Protein AF-A0A4R8G3S3-F1 (afdb_monomer_lite)

Structure (mmCIF, N/CA/C/O backbone):
data_AF-A0A4R8G3S3-F1
#
_entry.id   AF-A0A4R8G3S3-F1
#
loop_
_atom_site.group_PDB
_atom_site.id
_atom_site.type_symbol
_atom_site.label_atom_id
_atom_site.label_alt_id
_atom_site.label_comp_id
_atom_site.label_asym_id
_atom_site.label_entity_id
_atom_site.label_seq_id
_atom_site.pdbx_PDB_ins_code
_atom_site.Cartn_x
_atom_site.Cartn_y
_atom_site.Cartn_z
_atom_site.occupancy
_atom_site.B_iso_or_equiv
_atom_site.auth_seq_id
_atom_site.auth_comp_id
_atom_site.auth_asym_id
_atom_site.auth_atom_id
_atom_site.pdbx_PDB_model_num
ATOM 1 N N . GLU A 1 1 ? -21.487 32.223 18.352 1.00 80.00 1 GLU A N 1
ATOM 2 C CA . GLU A 1 1 ? -22.584 31.512 17.660 1.00 80.00 1 GLU A CA 1
ATOM 3 C C . GLU A 1 1 ? -22.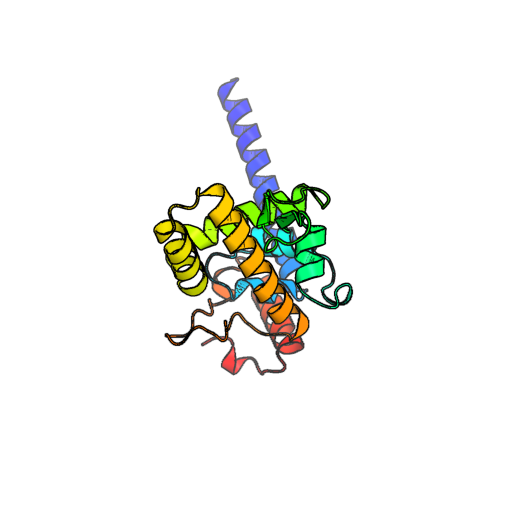103 30.831 16.380 1.00 80.00 1 GLU A C 1
ATOM 5 O O . GLU A 1 1 ? -21.957 29.618 16.414 1.00 80.00 1 GLU A O 1
ATOM 10 N N . LEU A 1 2 ? -21.725 31.557 15.315 1.00 88.44 2 LEU A N 1
ATOM 11 C CA . LEU A 1 2 ? -21.266 30.933 14.055 1.00 88.44 2 LEU A CA 1
ATOM 12 C C . LEU A 1 2 ? -20.044 30.003 14.216 1.00 88.44 2 LEU A C 1
ATOM 14 O O . LEU A 1 2 ? -20.042 28.889 13.710 1.00 88.44 2 LEU A O 1
ATOM 18 N N . LEU A 1 3 ? -19.019 30.438 14.962 1.00 92.25 3 LEU A N 1
ATOM 19 C CA . LEU A 1 3 ? -17.809 29.635 15.205 1.00 92.25 3 LEU A CA 1
ATOM 20 C C . LEU A 1 3 ? -18.116 28.327 15.952 1.00 92.25 3 LEU A C 1
ATOM 22 O O . LEU A 1 3 ? -17.514 27.298 15.666 1.00 92.25 3 LEU A O 1
ATOM 26 N N . THR A 1 4 ? -19.066 28.362 16.887 1.00 94.19 4 THR A N 1
ATOM 27 C CA . THR A 1 4 ? -19.493 27.193 17.666 1.00 94.19 4 THR A CA 1
ATOM 28 C C . THR A 1 4 ? -20.196 26.167 16.780 1.00 94.19 4 THR A C 1
ATOM 30 O O . THR A 1 4 ? -19.925 24.979 16.907 1.00 94.19 4 THR A O 1
ATOM 33 N N . MET A 1 5 ? -21.037 26.620 15.841 1.00 92.38 5 MET A N 1
ATOM 34 C CA . MET A 1 5 ? -21.649 25.742 14.837 1.00 92.38 5 MET A CA 1
ATOM 35 C C . MET A 1 5 ? -20.587 25.093 13.946 1.00 92.38 5 MET A C 1
ATOM 37 O O . MET A 1 5 ? -20.594 23.879 13.778 1.00 92.38 5 MET A O 1
ATOM 41 N N . THR A 1 6 ? -19.620 25.878 13.457 1.00 94.75 6 THR A N 1
ATOM 42 C CA . THR A 1 6 ? -18.510 25.345 12.657 1.00 94.75 6 THR A CA 1
ATOM 43 C C . THR A 1 6 ? -17.720 24.280 13.421 1.00 94.75 6 THR A C 1
ATOM 45 O O . THR A 1 6 ? -17.417 23.234 12.858 1.00 94.75 6 THR A O 1
ATOM 48 N N . ILE A 1 7 ? -17.396 24.506 14.701 1.00 97.12 7 ILE A N 1
ATOM 49 C CA . ILE A 1 7 ? -16.695 23.513 15.534 1.00 97.12 7 ILE A CA 1
ATOM 50 C C . ILE A 1 7 ? -17.510 22.219 15.647 1.00 97.12 7 ILE A C 1
ATOM 52 O O . ILE A 1 7 ? -16.958 21.146 15.415 1.00 97.12 7 ILE A O 1
ATOM 56 N N . ALA A 1 8 ? -18.815 22.316 15.914 1.00 96.06 8 ALA A N 1
ATOM 57 C CA . ALA A 1 8 ? -19.690 21.148 15.989 1.00 96.06 8 ALA A CA 1
ATOM 58 C C . ALA A 1 8 ? -19.729 20.361 14.662 1.00 96.06 8 ALA A C 1
ATOM 60 O O . ALA A 1 8 ? -19.712 19.130 14.666 1.00 96.06 8 ALA A O 1
ATOM 61 N N . ASP A 1 9 ? -19.714 21.044 13.513 1.00 95.81 9 ASP A N 1
ATOM 62 C CA . ASP A 1 9 ? -19.637 20.390 12.201 1.00 95.81 9 ASP A CA 1
ATOM 63 C C . ASP A 1 9 ? -18.317 19.625 12.012 1.00 95.81 9 ASP A C 1
ATOM 65 O O . ASP A 1 9 ? -18.320 18.491 11.519 1.00 95.81 9 ASP A O 1
ATOM 69 N N . TYR A 1 10 ? -17.192 20.204 12.444 1.00 96.31 10 TYR A N 1
ATOM 70 C CA . TYR A 1 10 ? -15.890 19.528 12.423 1.00 96.31 10 TYR A CA 1
ATOM 71 C C . TYR A 1 10 ? -15.855 18.311 13.355 1.00 96.31 10 TYR A C 1
ATOM 73 O O . TYR A 1 10 ? -15.338 17.263 12.965 1.00 96.31 10 TYR A O 1
ATOM 81 N N . GLU A 1 11 ? -16.423 18.410 14.556 1.00 96.56 11 GLU A N 1
ATOM 82 C CA . GLU A 1 11 ? -16.521 17.288 15.498 1.00 96.56 11 GLU A CA 1
ATOM 83 C C . GLU A 1 11 ? -17.354 16.141 14.915 1.00 96.56 11 GLU A C 1
ATOM 85 O O . GLU A 1 11 ? -16.908 14.992 14.907 1.00 96.56 11 GLU A O 1
ATOM 90 N N . ASN A 1 12 ? -18.511 16.456 14.327 1.00 96.50 12 ASN A N 1
ATOM 91 C CA . ASN A 1 12 ? -19.366 15.479 13.655 1.00 96.50 12 ASN A CA 1
ATOM 92 C C . ASN A 1 12 ? -18.657 14.801 12.471 1.00 96.50 12 ASN A C 1
ATOM 94 O O . ASN A 1 12 ? -18.805 13.594 12.256 1.00 96.50 12 ASN A O 1
ATOM 98 N N . ALA A 1 13 ? -17.892 15.557 11.678 1.00 95.81 13 ALA A N 1
ATOM 99 C CA . ALA A 1 13 ? -17.107 15.001 10.580 1.00 95.81 13 ALA A CA 1
ATOM 100 C C . ALA A 1 13 ? -16.002 14.065 11.093 1.00 95.81 13 ALA A C 1
ATOM 102 O O . ALA A 1 13 ? -15.844 12.967 10.558 1.00 95.81 13 ALA A O 1
ATOM 103 N N . ASN A 1 14 ? -15.293 14.451 12.156 1.00 96.19 14 ASN A N 1
ATOM 104 C CA . ASN A 1 14 ? -14.256 13.621 12.768 1.00 96.19 14 ASN A CA 1
ATOM 105 C C . ASN A 1 14 ? -14.832 12.321 13.346 1.00 96.19 14 ASN A C 1
ATOM 107 O O . ASN A 1 14 ? -14.291 11.254 13.076 1.00 96.19 14 ASN A O 1
ATOM 111 N N . GLN A 1 15 ? -15.973 12.372 14.040 1.00 95.88 15 GLN A N 1
ATOM 112 C CA . GLN A 1 15 ? -16.652 11.165 14.535 1.00 95.88 15 GLN A CA 1
ATOM 113 C C . GLN A 1 15 ? -17.014 10.199 13.399 1.00 95.88 15 GLN A C 1
ATOM 115 O O . GLN A 1 15 ? -16.820 8.989 13.515 1.00 95.88 15 GLN A O 1
ATOM 120 N N . LYS A 1 16 ? -17.501 10.726 12.268 1.00 96.19 16 LYS A N 1
ATOM 121 C CA . LYS A 1 16 ? -17.784 9.911 11.077 1.00 96.19 16 LYS A CA 1
ATOM 122 C C . LYS A 1 16 ? -16.513 9.310 10.477 1.00 96.19 16 LYS A C 1
ATOM 124 O O . LYS A 1 16 ? -16.564 8.176 10.010 1.00 96.19 16 LYS A O 1
ATOM 129 N N . ILE A 1 17 ? -15.399 10.045 10.474 1.00 95.31 17 ILE A N 1
ATOM 130 C CA . ILE A 1 17 ? -14.105 9.545 9.992 1.00 95.31 17 ILE A CA 1
ATOM 131 C C . ILE A 1 17 ? -13.635 8.371 10.848 1.00 95.31 17 ILE A C 1
ATOM 133 O O . ILE A 1 17 ? -13.287 7.340 10.278 1.00 95.31 17 ILE A O 1
ATOM 137 N N . GLU A 1 18 ? -13.669 8.489 12.176 1.00 93.94 18 GLU A N 1
ATOM 138 C CA . GLU A 1 18 ? -13.246 7.394 13.059 1.00 93.94 18 GLU A CA 1
ATOM 139 C C . GLU A 1 18 ? -14.158 6.168 12.907 1.00 93.94 18 GLU A C 1
ATOM 141 O O . GLU A 1 18 ? -13.667 5.068 12.667 1.00 93.94 18 GLU A O 1
ATOM 146 N N . LEU A 1 19 ? -15.483 6.357 12.852 1.00 94.88 19 LEU A N 1
ATOM 147 C CA . LEU A 1 19 ? -16.422 5.257 12.587 1.00 94.88 19 LEU A CA 1
ATOM 148 C C . LEU A 1 19 ? -16.131 4.536 11.259 1.00 94.88 19 LEU A C 1
ATOM 150 O O . LEU A 1 19 ? -16.300 3.321 11.142 1.00 94.88 19 LEU A O 1
ATOM 154 N N . LEU A 1 20 ? -15.753 5.280 10.217 1.00 95.75 20 LEU A N 1
ATOM 155 C CA . LEU A 1 20 ? -15.393 4.692 8.928 1.00 95.75 20 LEU A CA 1
ATOM 156 C C . LEU A 1 20 ? -14.038 3.987 8.986 1.00 95.75 20 LEU A C 1
ATOM 158 O O . LEU A 1 20 ? -13.897 2.945 8.349 1.00 95.75 20 LEU A O 1
ATOM 162 N N . ARG A 1 21 ? -13.067 4.504 9.746 1.00 94.50 21 ARG A N 1
ATOM 163 C CA . ARG A 1 21 ? -11.778 3.832 9.958 1.00 94.50 21 ARG A CA 1
ATOM 164 C C . ARG A 1 21 ? -11.958 2.486 10.640 1.00 94.50 21 ARG A C 1
ATOM 166 O O . ARG A 1 21 ? -11.423 1.512 10.121 1.00 94.50 21 ARG A O 1
ATOM 173 N N . ASP A 1 22 ? -12.783 2.407 11.679 1.00 94.56 22 ASP A N 1
ATOM 174 C CA . ASP A 1 22 ? -13.078 1.145 12.369 1.00 94.56 22 ASP A CA 1
ATOM 175 C C . ASP A 1 22 ? -13.702 0.115 11.420 1.00 94.56 22 ASP A C 1
ATOM 177 O O . ASP A 1 22 ? -13.316 -1.055 11.398 1.00 94.56 22 ASP A O 1
ATOM 181 N N . LYS A 1 23 ? -14.637 0.556 10.567 1.00 96.50 23 LYS A N 1
ATOM 182 C CA . LYS A 1 23 ? -15.252 -0.303 9.542 1.00 96.50 23 LYS A CA 1
ATOM 183 C C . LYS A 1 23 ? -14.242 -0.767 8.495 1.00 96.50 23 LYS A C 1
ATOM 185 O O . LYS A 1 23 ? -14.270 -1.930 8.097 1.00 96.50 23 LYS A O 1
ATOM 190 N N . ILE A 1 24 ? -13.368 0.129 8.037 1.00 97.50 24 ILE A N 1
ATOM 191 C CA . ILE A 1 24 ? -12.300 -0.199 7.086 1.00 97.50 24 ILE A CA 1
ATOM 192 C C . ILE A 1 24 ? -11.344 -1.218 7.706 1.00 97.50 24 ILE A C 1
ATOM 194 O O . ILE A 1 24 ? -11.009 -2.202 7.050 1.00 97.50 24 ILE A O 1
ATOM 198 N N . GLU A 1 25 ? -10.933 -1.006 8.957 1.00 97.50 25 GLU A N 1
ATOM 199 C CA . GLU A 1 25 ? -10.074 -1.925 9.697 1.00 97.50 25 GLU A CA 1
ATOM 200 C C . GLU A 1 25 ? -10.724 -3.301 9.814 1.00 97.50 25 GLU A C 1
ATOM 202 O O . GLU A 1 25 ? -10.122 -4.289 9.395 1.00 97.50 25 GLU A O 1
ATOM 207 N N . ASN A 1 26 ? -11.973 -3.360 10.285 1.00 97.38 26 ASN A N 1
ATOM 208 C CA . ASN A 1 26 ? -12.705 -4.610 10.461 1.00 97.38 26 ASN A CA 1
ATOM 209 C C . ASN A 1 26 ? -12.822 -5.407 9.152 1.00 97.38 26 ASN A C 1
ATOM 211 O O . ASN A 1 26 ? -12.631 -6.622 9.149 1.00 97.38 26 ASN A O 1
ATOM 215 N N . ILE A 1 27 ? -13.077 -4.737 8.025 1.00 97.25 27 ILE A N 1
ATOM 216 C CA . ILE A 1 27 ? -13.113 -5.393 6.711 1.00 97.25 27 ILE A CA 1
ATOM 217 C C . ILE A 1 27 ? -11.710 -5.845 6.288 1.00 97.25 27 ILE A C 1
ATOM 219 O O . ILE A 1 27 ? -11.554 -6.951 5.764 1.00 97.25 27 ILE A O 1
ATOM 223 N N . LEU A 1 28 ? -10.685 -5.008 6.492 1.00 97.88 28 LEU A N 1
ATOM 224 C CA . LEU A 1 28 ? -9.309 -5.299 6.087 1.00 97.88 28 LEU A CA 1
ATOM 225 C C . LEU A 1 28 ? -8.755 -6.540 6.790 1.00 97.88 28 LEU A C 1
ATOM 227 O O . LEU A 1 28 ? -8.159 -7.390 6.129 1.00 97.88 28 LEU A O 1
ATOM 231 N N . VAL A 1 29 ? -8.970 -6.662 8.104 1.00 97.62 29 VAL A N 1
ATOM 232 C CA . VAL A 1 29 ? -8.419 -7.765 8.910 1.00 97.62 29 VAL A CA 1
ATOM 233 C C . VAL A 1 29 ? -8.997 -9.135 8.561 1.00 97.62 29 VAL A C 1
ATOM 235 O O . VAL A 1 29 ? -8.439 -10.136 8.990 1.00 97.62 29 VAL A O 1
ATOM 238 N N . GLN A 1 30 ? -10.070 -9.195 7.769 1.00 96.44 30 GLN A N 1
ATOM 239 C CA . GLN A 1 30 ? -10.724 -10.432 7.325 1.00 96.44 30 GLN A CA 1
ATOM 240 C C . GLN A 1 30 ? -10.294 -10.879 5.917 1.00 96.44 30 GLN A C 1
ATOM 242 O O . GLN A 1 30 ? -10.795 -11.875 5.397 1.00 96.44 30 GLN A O 1
ATOM 247 N N . ASN A 1 31 ? -9.399 -10.142 5.252 1.00 95.25 31 ASN A N 1
ATOM 248 C CA . ASN A 1 31 ? -9.050 -10.383 3.853 1.00 95.25 31 ASN A CA 1
ATOM 249 C C . ASN A 1 31 ? -7.523 -10.328 3.625 1.00 95.25 31 ASN A C 1
ATOM 251 O O . ASN A 1 31 ? -6.782 -9.869 4.497 1.00 95.25 31 ASN A O 1
ATOM 255 N N . PRO A 1 32 ? -7.004 -10.798 2.472 1.00 95.88 32 PRO A N 1
ATOM 256 C CA . PRO A 1 32 ? -5.560 -10.932 2.281 1.00 95.88 32 PRO A CA 1
ATOM 257 C C . PRO A 1 32 ? -4.837 -9.577 2.209 1.00 95.88 32 PRO A C 1
ATOM 259 O O . PRO A 1 32 ? -3.622 -9.529 2.388 1.00 95.88 32 PRO A O 1
ATOM 262 N N . GLY A 1 33 ? -5.559 -8.464 2.021 1.00 97.38 33 GLY A N 1
ATOM 263 C CA . GLY A 1 33 ? -5.018 -7.106 2.115 1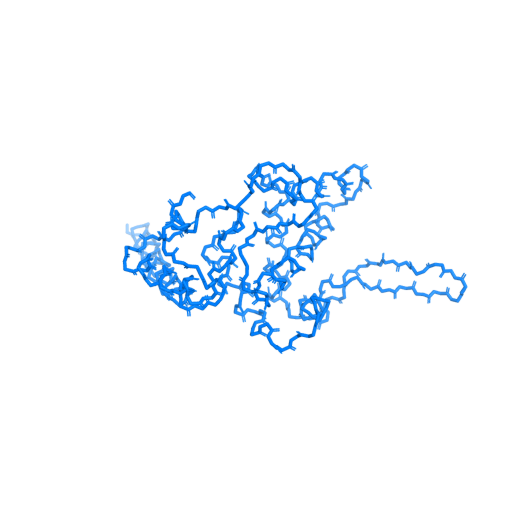.00 97.38 33 GLY A CA 1
ATOM 264 C C . GLY A 1 33 ? -4.333 -6.816 3.455 1.00 97.38 33 GLY A C 1
ATOM 265 O O . GLY A 1 33 ? -3.398 -6.013 3.491 1.00 97.38 33 GLY A O 1
ATOM 266 N N . LEU A 1 34 ? -4.708 -7.531 4.525 1.00 97.69 34 LEU A N 1
ATOM 267 C CA . LEU A 1 34 ? -4.030 -7.524 5.824 1.00 97.69 34 LEU A CA 1
ATOM 268 C C . LEU A 1 34 ? -2.515 -7.766 5.709 1.00 97.69 34 LEU A C 1
ATOM 270 O O . LEU A 1 34 ? -1.731 -7.128 6.411 1.00 97.69 34 LEU A O 1
ATOM 274 N N . LEU A 1 35 ? -2.079 -8.625 4.780 1.00 97.69 35 LEU A N 1
ATOM 275 C CA . LEU A 1 35 ? -0.661 -8.937 4.570 1.00 97.69 35 LEU A CA 1
ATOM 276 C C . LEU A 1 35 ? 0.154 -7.685 4.219 1.00 97.69 35 LEU A C 1
ATOM 278 O O . LEU A 1 35 ? 1.326 -7.591 4.583 1.00 97.69 35 LEU A O 1
ATOM 282 N N . LEU A 1 36 ? -0.452 -6.691 3.560 1.00 98.00 36 LEU A N 1
ATOM 283 C CA . LEU A 1 36 ? 0.218 -5.445 3.176 1.00 98.00 36 LEU A CA 1
ATOM 284 C C . LEU A 1 36 ? 0.625 -4.594 4.385 1.00 98.00 36 LEU A C 1
ATOM 286 O O . LEU A 1 36 ? 1.566 -3.807 4.273 1.00 98.00 36 LEU A O 1
ATOM 290 N N . LEU A 1 37 ? -0.017 -4.780 5.545 1.00 98.00 37 LEU A N 1
ATOM 291 C CA . LEU A 1 37 ? 0.360 -4.103 6.788 1.00 98.00 37 LEU A CA 1
ATOM 292 C C . LEU A 1 37 ? 1.735 -4.533 7.298 1.00 98.00 37 LEU A C 1
ATOM 294 O O . LEU A 1 37 ? 2.350 -3.800 8.063 1.00 98.00 37 LEU A O 1
ATOM 298 N N . SER A 1 38 ? 2.280 -5.655 6.835 1.00 97.44 38 SER A N 1
ATOM 299 C CA . SER A 1 38 ? 3.662 -6.021 7.158 1.00 97.44 38 SER A CA 1
ATOM 300 C C . SER A 1 38 ? 4.704 -5.150 6.451 1.00 97.44 38 SER A C 1
ATOM 302 O O . SER A 1 38 ? 5.861 -5.121 6.864 1.00 97.44 38 SER A O 1
ATOM 304 N N . ALA A 1 39 ? 4.328 -4.392 5.415 1.00 97.06 39 ALA A N 1
ATOM 305 C CA . ALA A 1 39 ? 5.225 -3.427 4.797 1.00 97.06 39 ALA A CA 1
ATOM 306 C C . ALA A 1 39 ? 5.301 -2.143 5.652 1.00 97.06 39 ALA A C 1
ATOM 308 O O . ALA A 1 39 ? 4.267 -1.522 5.930 1.00 97.06 39 ALA A O 1
ATOM 309 N N . PRO A 1 40 ? 6.502 -1.677 6.048 1.00 95.75 40 PRO A N 1
ATOM 310 C CA . PRO A 1 40 ? 6.643 -0.392 6.725 1.00 95.75 40 PRO A CA 1
ATOM 311 C C . PRO A 1 40 ? 6.084 0.740 5.866 1.00 95.75 40 PRO A C 1
ATOM 313 O O . PRO A 1 40 ? 6.185 0.687 4.637 1.00 95.75 40 PRO A O 1
ATOM 316 N N . GLU A 1 41 ? 5.516 1.756 6.524 1.00 95.75 41 GLU A N 1
ATOM 317 C CA . GLU A 1 41 ? 4.833 2.921 5.921 1.00 95.75 41 GLU A CA 1
ATOM 318 C C . GLU A 1 41 ? 3.532 2.624 5.160 1.00 95.75 41 GLU A C 1
ATOM 320 O O . GLU A 1 41 ? 2.932 3.537 4.588 1.00 95.75 41 GLU A O 1
ATOM 325 N N . ILE A 1 42 ? 3.051 1.382 5.205 1.00 97.81 42 ILE A N 1
ATOM 326 C CA . ILE A 1 42 ? 1.694 1.021 4.797 1.00 97.81 42 ILE A CA 1
ATOM 327 C C . ILE A 1 42 ? 0.843 0.837 6.056 1.00 97.81 42 ILE A C 1
ATOM 329 O O . ILE A 1 42 ? 1.189 0.032 6.921 1.00 97.81 42 ILE A O 1
ATOM 333 N N . GLY A 1 43 ? -0.233 1.619 6.170 1.00 97.06 43 GLY A N 1
ATOM 334 C CA . GLY A 1 43 ? -1.225 1.538 7.249 1.00 97.06 43 GLY A CA 1
ATOM 335 C C . GLY A 1 43 ? -2.578 1.031 6.749 1.00 97.06 43 GLY A C 1
ATOM 336 O O . GLY A 1 43 ? -2.746 0.831 5.545 1.00 97.06 43 GLY A O 1
ATOM 337 N N . VAL A 1 44 ? -3.535 0.865 7.668 1.00 97.69 44 VAL A N 1
ATOM 338 C CA . VAL A 1 44 ? -4.869 0.278 7.422 1.00 97.69 44 VAL A CA 1
ATOM 339 C C . VAL A 1 44 ? -5.581 0.913 6.231 1.00 97.69 44 VAL A C 1
ATOM 341 O O . VAL A 1 44 ? -5.879 0.219 5.263 1.00 97.69 44 VAL A O 1
ATOM 344 N N . VAL A 1 45 ? -5.774 2.236 6.243 1.00 96.88 45 VAL A N 1
ATOM 345 C CA . VAL A 1 45 ? -6.485 2.942 5.161 1.00 96.88 45 VAL A CA 1
ATOM 346 C C . VAL A 1 45 ? -5.797 2.723 3.813 1.00 96.88 45 VAL A C 1
ATOM 348 O O . VAL A 1 45 ? -6.435 2.307 2.855 1.00 96.88 45 VAL A O 1
ATOM 351 N N . THR A 1 46 ? -4.477 2.905 3.749 1.00 97.75 46 THR A N 1
ATOM 352 C CA . THR A 1 46 ? -3.700 2.735 2.514 1.00 97.75 46 THR A CA 1
ATOM 353 C C . THR A 1 46 ? -3.757 1.301 1.975 1.00 97.75 46 THR A C 1
ATOM 355 O O . THR A 1 46 ? -3.854 1.097 0.764 1.00 97.75 46 THR A O 1
ATOM 358 N N . ALA A 1 47 ? -3.668 0.297 2.853 1.00 98.31 47 ALA A N 1
ATOM 359 C CA . ALA A 1 47 ? -3.760 -1.111 2.472 1.00 98.31 47 ALA A CA 1
ATOM 360 C C . ALA A 1 47 ? -5.165 -1.470 1.973 1.00 98.31 47 ALA A C 1
ATOM 362 O O . ALA A 1 47 ? -5.292 -2.172 0.967 1.00 98.31 47 ALA A O 1
ATOM 363 N N . ALA A 1 48 ? -6.204 -0.959 2.636 1.00 98.12 48 ALA A N 1
ATOM 364 C CA . ALA A 1 48 ? -7.590 -1.158 2.242 1.00 98.12 48 ALA A CA 1
ATOM 365 C C . ALA A 1 48 ? -7.904 -0.491 0.898 1.00 98.12 48 ALA A C 1
ATOM 367 O O . ALA A 1 48 ? -8.416 -1.160 0.006 1.00 98.12 48 ALA A O 1
ATOM 368 N N . GLU A 1 49 ? -7.524 0.775 0.709 1.00 97.69 49 GLU A N 1
ATOM 369 C CA . GLU A 1 49 ? -7.686 1.500 -0.557 1.00 97.69 49 GLU A CA 1
ATOM 370 C C . GLU A 1 49 ? -6.983 0.782 -1.714 1.00 97.69 49 GLU A C 1
ATOM 372 O O . GLU A 1 49 ? -7.568 0.571 -2.775 1.00 97.69 49 GLU A O 1
ATOM 377 N N . PHE A 1 50 ? -5.734 0.349 -1.508 1.00 98.56 50 PHE A N 1
ATOM 378 C CA . PHE A 1 50 ? -5.003 -0.413 -2.518 1.00 98.56 50 PHE A CA 1
ATOM 379 C C . PHE A 1 50 ? -5.708 -1.728 -2.863 1.00 98.56 50 PHE A C 1
ATOM 381 O O . PHE A 1 50 ? -5.848 -2.056 -4.040 1.00 98.56 50 PHE A O 1
ATOM 388 N N . SER A 1 51 ? -6.146 -2.478 -1.849 1.00 97.69 51 SER A N 1
ATOM 389 C CA . SER A 1 51 ? -6.788 -3.783 -2.038 1.00 97.69 51 SER A CA 1
ATOM 390 C C . SER A 1 51 ? -8.154 -3.650 -2.715 1.00 97.69 51 SER A C 1
ATOM 392 O O . SER A 1 51 ? -8.475 -4.447 -3.594 1.00 97.69 51 SER A O 1
ATOM 394 N N . ALA A 1 52 ? -8.925 -2.618 -2.364 1.00 97.06 52 ALA A N 1
ATOM 395 C CA . ALA A 1 52 ? -10.224 -2.327 -2.960 1.00 97.06 52 ALA A CA 1
ATOM 396 C C . ALA A 1 52 ? -10.105 -1.971 -4.450 1.00 97.06 52 ALA A C 1
ATOM 398 O O . ALA A 1 52 ? -10.844 -2.506 -5.271 1.00 97.06 52 ALA A O 1
ATOM 399 N N . GLU A 1 53 ? -9.144 -1.118 -4.812 1.00 97.19 53 GLU A N 1
ATOM 400 C CA . GLU A 1 53 ? -8.926 -0.714 -6.206 1.00 97.19 53 GLU A CA 1
ATOM 401 C C . GLU A 1 53 ? -8.262 -1.801 -7.059 1.00 97.19 53 GLU A C 1
ATOM 403 O O . GLU A 1 53 ? -8.515 -1.896 -8.262 1.00 97.19 53 GLU A O 1
ATOM 408 N N . MET A 1 54 ? -7.388 -2.615 -6.458 1.00 97.19 54 MET A N 1
ATOM 409 C CA . MET A 1 54 ? -6.768 -3.743 -7.150 1.00 97.19 54 MET A CA 1
ATOM 410 C C . MET A 1 54 ? -7.791 -4.850 -7.425 1.00 97.19 54 MET A C 1
ATOM 412 O O . MET A 1 54 ? -7.762 -5.447 -8.504 1.00 97.19 54 MET A O 1
ATOM 416 N N . GLY A 1 55 ? -8.665 -5.127 -6.455 1.00 95.94 55 GLY A N 1
ATOM 417 C CA . GLY A 1 55 ? -9.519 -6.308 -6.443 1.00 95.94 55 GLY A CA 1
ATOM 418 C C . GLY A 1 55 ? -8.744 -7.602 -6.139 1.00 95.94 55 GLY A C 1
ATOM 419 O O . GLY A 1 55 ? -7.570 -7.564 -5.759 1.00 95.94 55 GLY A O 1
ATOM 420 N N . PRO A 1 56 ? -9.388 -8.774 -6.292 1.00 96.00 56 PRO A N 1
ATOM 421 C CA . PRO A 1 56 ? -8.760 -10.074 -6.069 1.00 96.00 56 PRO A CA 1
ATOM 422 C C . PRO A 1 56 ? -7.505 -10.277 -6.925 1.00 96.00 56 PRO A C 1
ATOM 424 O O . PRO A 1 56 ? -7.535 -10.128 -8.147 1.00 96.00 56 PRO A O 1
ATOM 427 N N . VAL A 1 57 ? -6.403 -10.692 -6.291 1.00 96.81 57 VAL A N 1
ATOM 428 C CA . VAL A 1 57 ? -5.119 -10.936 -6.977 1.00 96.81 57 VAL A CA 1
ATOM 429 C C . VAL A 1 57 ? -5.224 -12.013 -8.065 1.00 96.81 57 VAL A C 1
ATOM 431 O O . VAL A 1 57 ? -4.492 -11.965 -9.049 1.00 96.81 57 VAL A O 1
ATOM 434 N N . THR A 1 58 ? -6.177 -12.937 -7.927 1.00 96.56 58 THR A N 1
ATOM 435 C CA . THR A 1 58 ? -6.457 -14.033 -8.867 1.00 96.56 58 THR A CA 1
ATOM 436 C C . THR A 1 58 ? -6.964 -13.571 -10.233 1.00 96.56 58 THR A C 1
ATOM 438 O O . THR A 1 58 ? -6.963 -14.362 -11.168 1.00 96.56 58 THR A O 1
ATOM 441 N N . GLN A 1 59 ? -7.362 -12.302 -10.380 1.00 96.62 59 GLN A N 1
ATOM 442 C CA . GLN A 1 59 ? -7.726 -11.721 -11.679 1.00 96.62 59 GLN A CA 1
ATOM 443 C C . GLN A 1 59 ? -6.508 -11.386 -12.552 1.00 96.62 59 GLN A C 1
ATOM 445 O O . GLN A 1 59 ? -6.673 -10.967 -13.698 1.00 96.62 59 GLN A O 1
ATOM 450 N N . TYR A 1 60 ? -5.294 -11.524 -12.011 1.00 97.75 60 TYR A N 1
ATOM 451 C CA . TYR A 1 60 ? -4.067 -11.108 -12.670 1.00 97.75 60 TYR A CA 1
ATOM 452 C C . TYR A 1 60 ? -3.041 -12.244 -12.730 1.00 97.75 60 TYR A C 1
ATOM 454 O O . TYR A 1 60 ? -2.669 -12.825 -11.714 1.00 97.75 60 TYR A O 1
ATOM 462 N N . ASP A 1 61 ? -2.482 -12.471 -13.914 1.00 97.75 61 ASP A N 1
ATOM 463 C CA . ASP A 1 61 ? -1.408 -13.442 -14.146 1.00 97.75 61 ASP A CA 1
ATOM 464 C C . ASP A 1 61 ? -0.047 -12.899 -13.680 1.00 97.75 61 ASP A C 1
ATOM 466 O O . ASP A 1 61 ? 0.838 -13.633 -13.235 1.00 97.75 61 ASP A O 1
ATOM 470 N N . TYR A 1 62 ? 0.153 -11.582 -13.799 1.00 98.00 62 TYR A N 1
ATOM 471 C CA . TYR A 1 62 ? 1.390 -10.912 -13.405 1.00 98.00 62 TYR A CA 1
ATOM 472 C C . TYR A 1 62 ? 1.156 -9.453 -12.998 1.00 98.00 62 TYR A C 1
ATOM 474 O O . TYR A 1 62 ? 0.314 -8.747 -13.551 1.00 98.00 62 TYR A O 1
ATOM 482 N N . ALA A 1 63 ? 2.008 -8.938 -12.105 1.00 97.56 63 ALA A N 1
ATOM 483 C CA . ALA A 1 63 ? 1.922 -7.577 -11.557 1.00 97.56 63 ALA A CA 1
ATOM 484 C C . ALA A 1 63 ? 1.863 -6.441 -12.602 1.00 97.56 63 ALA A C 1
ATOM 486 O O . ALA A 1 63 ? 1.446 -5.324 -12.301 1.00 97.56 63 ALA A O 1
ATOM 487 N N . GLY A 1 64 ? 2.315 -6.684 -13.835 1.00 97.94 64 GLY A N 1
ATOM 488 C CA . GLY A 1 64 ? 2.238 -5.698 -14.913 1.00 97.94 64 GLY A CA 1
ATOM 489 C C . GLY A 1 64 ? 0.8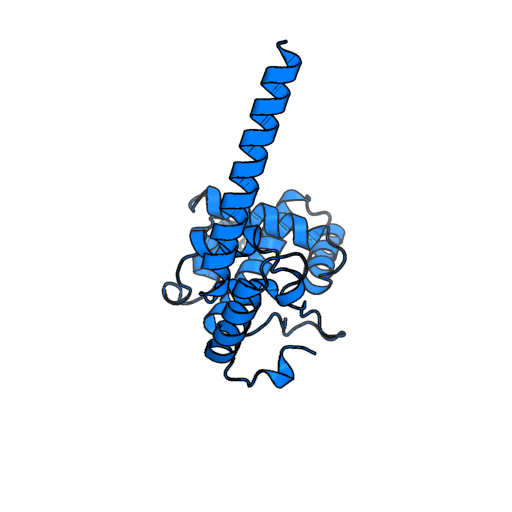04 -5.400 -15.356 1.00 97.94 64 GLY A C 1
ATOM 490 O O . GLY A 1 64 ? 0.537 -4.267 -15.758 1.00 97.94 64 GLY A O 1
ATOM 491 N N . GLN A 1 65 ? -0.116 -6.362 -15.232 1.00 98.25 65 GLN A N 1
ATOM 492 C CA . GLN A 1 65 ? -1.542 -6.131 -15.470 1.00 98.25 65 GLN A CA 1
ATOM 493 C C . GLN A 1 65 ? -2.119 -5.191 -14.403 1.00 98.25 65 GLN A C 1
ATOM 495 O O . GLN A 1 65 ? -2.768 -4.219 -14.767 1.00 98.25 65 GLN A O 1
ATOM 500 N N . VAL A 1 66 ? -1.750 -5.356 -13.126 1.00 98.44 66 VAL A N 1
ATOM 501 C CA . VAL A 1 66 ? -2.132 -4.424 -12.045 1.00 98.44 66 VAL A CA 1
ATOM 502 C C . VAL A 1 66 ? -1.623 -2.999 -12.317 1.00 98.44 66 VAL A C 1
ATOM 504 O O . VAL A 1 66 ? -2.368 -2.026 -12.214 1.00 98.44 66 VAL A O 1
ATOM 507 N N . ILE A 1 67 ? -0.362 -2.852 -12.750 1.00 98.44 67 ILE A N 1
ATOM 508 C CA . ILE A 1 67 ? 0.213 -1.548 -13.148 1.00 98.44 67 ILE A CA 1
ATOM 509 C C . ILE A 1 67 ? -0.566 -0.928 -14.324 1.00 98.44 67 ILE A C 1
ATOM 511 O O . ILE A 1 67 ? -0.732 0.294 -14.390 1.00 98.44 67 ILE A O 1
ATOM 515 N N . LYS A 1 68 ? -1.037 -1.753 -15.268 1.00 97.50 68 LYS A N 1
ATOM 516 C CA . LYS A 1 68 ? -1.868 -1.314 -16.396 1.00 97.50 68 LYS A CA 1
ATOM 517 C C . LYS A 1 68 ? -3.262 -0.887 -15.926 1.00 97.50 68 LYS A C 1
ATOM 519 O O . LYS A 1 68 ? -3.714 0.169 -16.362 1.00 97.50 68 LYS A O 1
ATOM 524 N N . THR A 1 69 ? -3.881 -1.615 -14.993 1.00 97.75 69 THR A N 1
ATOM 525 C CA . THR A 1 69 ? -5.151 -1.234 -14.349 1.00 97.75 69 THR A CA 1
ATOM 526 C C . THR A 1 69 ? -5.028 0.109 -13.636 1.00 97.75 69 THR A C 1
ATOM 528 O O . THR A 1 69 ? -5.897 0.958 -13.790 1.00 97.75 69 THR A O 1
ATOM 531 N N . ALA A 1 70 ? -3.909 0.378 -12.955 1.00 97.81 70 ALA A N 1
ATOM 532 C CA . ALA A 1 70 ? -3.619 1.696 -12.380 1.00 97.81 70 ALA A CA 1
ATOM 533 C C . ALA A 1 70 ? -3.275 2.771 -13.439 1.00 97.81 70 ALA A C 1
ATOM 535 O O . ALA A 1 70 ? -3.217 3.967 -13.150 1.00 97.81 70 ALA A O 1
ATOM 536 N N . GLY A 1 71 ? -2.995 2.391 -14.689 1.00 97.62 71 GLY A N 1
ATOM 537 C CA . GLY A 1 71 ? -2.592 3.313 -15.754 1.00 97.62 71 GLY A CA 1
ATOM 538 C C . GLY A 1 71 ? -1.234 3.983 -15.515 1.00 97.62 71 GLY A C 1
ATOM 539 O O . GLY A 1 71 ? -0.964 5.056 -16.068 1.00 97.62 71 GLY A O 1
ATOM 540 N N . THR A 1 72 ? -0.382 3.393 -14.674 1.00 97.88 72 THR A N 1
ATOM 541 C CA . THR A 1 72 ? 0.948 3.912 -14.310 1.00 97.88 72 THR A CA 1
ATOM 542 C C . THR A 1 72 ? 2.077 3.271 -15.116 1.00 97.88 72 THR A C 1
ATOM 544 O O . THR A 1 72 ? 3.252 3.598 -14.912 1.00 97.88 72 THR A O 1
ATOM 547 N N . ASN A 1 73 ? 1.754 2.380 -16.057 1.00 95.56 73 ASN A N 1
ATOM 548 C CA . ASN A 1 73 ? 2.715 1.831 -17.004 1.00 95.56 73 ASN A CA 1
ATOM 549 C C . ASN A 1 73 ? 3.281 2.950 -17.901 1.00 95.56 73 ASN A C 1
ATOM 551 O O . ASN A 1 73 ? 2.535 3.835 -18.333 1.00 95.56 73 ASN A O 1
ATOM 555 N N . PRO A 1 74 ? 4.594 2.941 -18.191 1.00 91.00 74 PRO A N 1
ATOM 556 C CA . PRO A 1 74 ? 5.179 3.901 -19.114 1.00 91.00 74 PRO A CA 1
ATOM 557 C C . PRO A 1 74 ? 4.675 3.649 -20.540 1.00 91.00 74 PRO A C 1
ATOM 559 O O . PRO A 1 74 ? 4.562 2.504 -20.973 1.00 91.00 74 PRO A O 1
ATOM 562 N N . LEU A 1 75 ? 4.426 4.722 -21.287 1.00 88.31 75 LEU A N 1
ATOM 563 C CA . LEU A 1 75 ? 4.216 4.647 -22.727 1.00 88.31 75 LEU A CA 1
ATOM 564 C C . LEU A 1 75 ? 5.540 4.306 -23.406 1.00 88.31 75 LEU A C 1
ATOM 566 O O . LEU A 1 75 ? 6.555 4.970 -23.174 1.00 88.31 75 LEU A O 1
ATOM 570 N N . VAL A 1 76 ? 5.515 3.280 -24.247 1.00 81.88 76 VAL A N 1
ATOM 571 C CA . VAL A 1 76 ? 6.656 2.879 -25.064 1.00 81.88 76 VAL A CA 1
ATOM 572 C C . VAL A 1 76 ? 6.562 3.615 -26.395 1.00 81.88 76 VAL A C 1
ATOM 574 O O . VAL A 1 76 ? 5.555 3.517 -27.089 1.00 81.88 76 VAL A O 1
ATOM 577 N N . LYS A 1 77 ? 7.597 4.387 -26.737 1.00 73.25 77 LYS A N 1
ATOM 578 C CA . LYS A 1 77 ? 7.769 4.939 -28.082 1.00 73.25 77 LYS A CA 1
ATOM 579 C C . LYS A 1 77 ? 8.859 4.149 -28.791 1.00 73.25 77 LYS A C 1
ATOM 581 O O . LYS A 1 77 ? 10.038 4.277 -28.449 1.00 73.25 77 LYS A O 1
ATOM 586 N N . GLU A 1 78 ? 8.451 3.362 -29.773 1.00 67.56 78 GLU A N 1
ATOM 587 C CA . GLU A 1 78 ? 9.335 2.714 -30.735 1.00 67.56 78 GLU A CA 1
ATOM 588 C C . GLU A 1 78 ? 9.222 3.470 -32.056 1.00 67.56 78 GLU A C 1
ATOM 590 O O . GLU A 1 78 ? 8.180 3.470 -32.701 1.00 67.56 78 GLU A O 1
ATOM 595 N N . SER A 1 79 ? 10.281 4.186 -32.434 1.00 65.75 79 SER A N 1
ATOM 596 C CA . SER A 1 79 ? 10.430 4.698 -33.797 1.00 65.75 79 SER A CA 1
ATOM 597 C C . SER A 1 79 ? 11.432 3.797 -34.508 1.00 65.75 79 SER A C 1
ATOM 599 O O . SER A 1 79 ? 12.520 3.589 -33.957 1.00 65.75 79 SER A O 1
ATOM 601 N N . GLY A 1 80 ? 11.066 3.289 -35.688 1.00 52.19 80 GLY A N 1
ATOM 602 C CA . GLY A 1 80 ? 11.784 2.250 -36.436 1.00 52.19 80 GLY A CA 1
ATOM 603 C C . GLY A 1 80 ? 13.308 2.302 -36.286 1.00 52.19 80 GLY A C 1
ATOM 604 O O . GLY A 1 80 ? 13.944 3.294 -36.638 1.00 52.19 80 GLY A O 1
ATOM 605 N N . GLY A 1 81 ? 13.880 1.243 -35.702 1.00 63.31 81 GLY A N 1
ATOM 606 C CA . GLY A 1 81 ? 15.328 1.033 -35.568 1.00 63.31 81 GLY A CA 1
ATOM 607 C C . GLY A 1 81 ? 16.005 1.589 -34.304 1.00 63.31 81 GLY A C 1
ATOM 608 O O . GLY A 1 81 ? 17.196 1.350 -34.112 1.00 63.31 81 GLY A O 1
ATOM 609 N N . LYS A 1 82 ? 15.305 2.307 -33.412 1.00 62.19 82 LYS A N 1
ATOM 610 C CA . LYS A 1 82 ? 15.889 2.828 -32.153 1.00 62.19 82 LYS A CA 1
ATOM 611 C C . LYS A 1 82 ? 15.389 2.057 -30.930 1.00 62.19 82 LYS A C 1
ATOM 613 O O . LYS A 1 82 ? 14.233 1.655 -30.879 1.00 62.19 82 LYS A O 1
ATOM 618 N N . LYS A 1 83 ? 16.248 1.920 -29.905 1.00 65.06 83 LYS A N 1
ATOM 619 C CA . LYS A 1 83 ? 15.871 1.348 -28.597 1.00 65.06 83 LYS A CA 1
ATOM 620 C C . LYS A 1 83 ? 14.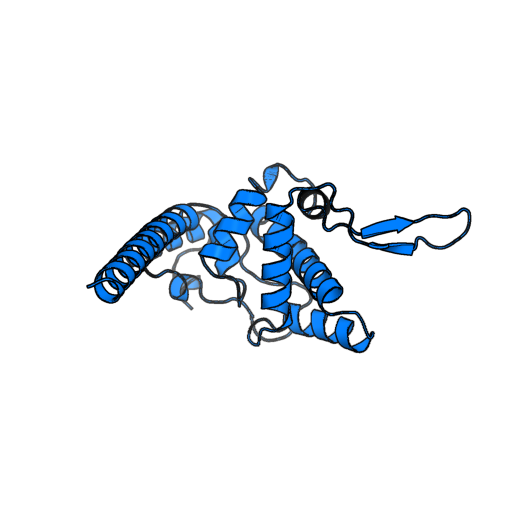603 2.027 -28.069 1.00 65.06 83 LYS A C 1
ATOM 622 O O . LYS A 1 83 ? 14.553 3.261 -28.015 1.00 65.06 83 LYS A O 1
ATOM 627 N N . ALA A 1 84 ? 13.636 1.214 -27.646 1.00 67.19 84 ALA A N 1
ATOM 628 C CA . ALA A 1 84 ? 12.390 1.643 -27.027 1.00 67.19 84 ALA A CA 1
ATOM 629 C C . ALA A 1 84 ? 12.640 2.731 -25.970 1.00 67.19 84 ALA A C 1
ATOM 631 O O . ALA A 1 84 ? 13.394 2.532 -25.009 1.00 67.19 84 ALA A O 1
ATOM 632 N N . ARG A 1 85 ? 12.025 3.907 -26.150 1.00 68.56 85 ARG A N 1
ATOM 633 C CA . ARG A 1 85 ? 12.092 4.996 -25.167 1.00 68.56 85 ARG A CA 1
ATOM 634 C C . ARG A 1 85 ? 10.828 4.995 -24.325 1.00 68.56 85 ARG A C 1
ATOM 636 O O . ARG A 1 85 ? 9.721 5.100 -24.847 1.00 68.56 85 ARG A O 1
ATOM 643 N N . TYR A 1 86 ? 11.011 4.941 -23.013 1.00 74.69 86 TYR A N 1
ATOM 644 C CA . TYR A 1 86 ? 9.922 5.043 -22.048 1.00 74.69 86 TYR A CA 1
ATOM 645 C C . TYR A 1 86 ? 9.586 6.517 -21.784 1.00 74.69 86 TYR A C 1
ATOM 647 O O . TYR A 1 86 ? 10.442 7.291 -21.347 1.00 74.69 86 TYR A O 1
ATOM 655 N N . GLY A 1 87 ? 8.347 6.901 -22.088 1.00 78.50 87 GLY A N 1
ATOM 656 C CA . GLY A 1 87 ? 7.828 8.262 -21.979 1.00 78.50 87 GLY A CA 1
ATOM 657 C C . GLY A 1 87 ? 7.066 8.536 -20.678 1.00 78.50 87 GLY A C 1
ATOM 658 O O . GLY A 1 87 ? 7.452 8.101 -19.592 1.00 78.50 87 GLY A O 1
ATOM 659 N N . SER A 1 88 ? 5.985 9.313 -20.784 1.00 88.88 88 SER A N 1
ATOM 660 C CA . SER A 1 88 ? 5.026 9.528 -19.696 1.00 88.88 88 SER A CA 1
ATOM 661 C C . SER A 1 88 ? 4.289 8.236 -19.333 1.00 88.88 88 SER A C 1
ATOM 663 O O . SER A 1 88 ? 4.295 7.276 -20.099 1.00 88.88 88 SER A O 1
ATOM 665 N N . ILE A 1 89 ? 3.618 8.215 -18.181 1.00 94.69 89 ILE A N 1
ATOM 666 C CA . ILE A 1 89 ? 2.656 7.147 -17.882 1.00 94.69 89 ILE A CA 1
ATOM 667 C C . ILE A 1 89 ? 1.469 7.177 -18.850 1.00 94.69 89 ILE A C 1
ATOM 669 O O . ILE A 1 89 ? 1.146 8.232 -19.400 1.00 94.69 89 ILE A O 1
ATOM 673 N N . SER A 1 90 ? 0.823 6.026 -19.019 1.00 94.50 90 SER A N 1
ATOM 674 C CA . SER A 1 90 ? -0.311 5.824 -19.922 1.00 94.50 90 SER A CA 1
ATOM 675 C C . SER A 1 90 ? -1.559 6.624 -19.537 1.00 94.50 90 SER A C 1
ATOM 677 O O . SER A 1 90 ? -2.187 7.221 -20.407 1.00 94.50 90 SER A O 1
ATOM 679 N N . LYS A 1 91 ? -1.912 6.660 -18.245 1.00 94.50 91 LYS A N 1
ATOM 680 C CA . LYS A 1 91 ? -3.164 7.234 -17.709 1.00 94.50 91 LYS A CA 1
ATOM 681 C C . LYS A 1 91 ? -4.468 6.602 -18.232 1.00 94.50 91 LYS A C 1
ATOM 683 O O . LYS A 1 91 ? -5.525 7.108 -17.884 1.00 94.50 91 LYS A O 1
ATOM 688 N N . GLN A 1 92 ? -4.407 5.512 -19.002 1.00 95.31 92 GLN A N 1
ATOM 689 C CA . GLN A 1 92 ? -5.586 4.808 -19.541 1.00 95.31 92 GLN A CA 1
ATOM 690 C C . GLN A 1 92 ? -6.282 3.886 -18.521 1.00 95.31 92 GLN A C 1
ATOM 692 O O . GLN A 1 92 ? -7.307 3.295 -18.828 1.00 95.31 92 GLN A O 1
ATOM 697 N N . GLY A 1 93 ? -5.709 3.734 -17.325 1.00 94.81 93 GLY A N 1
ATOM 698 C CA . GLY A 1 93 ? -6.291 2.959 -16.230 1.00 94.81 93 GLY A CA 1
ATOM 699 C C . GLY A 1 93 ? -7.067 3.816 -15.227 1.00 94.81 93 GLY A C 1
ATOM 700 O O . GLY A 1 93 ? -7.199 5.036 -15.385 1.00 94.81 93 GLY A O 1
ATOM 701 N N . ASN A 1 94 ? -7.509 3.178 -14.148 1.00 97.12 94 ASN A N 1
ATOM 702 C CA . ASN A 1 94 ? -8.326 3.759 -13.093 1.00 97.12 94 ASN A CA 1
ATOM 703 C C . ASN A 1 94 ? -7.643 4.995 -12.451 1.00 97.12 94 ASN A C 1
ATOM 705 O O . ASN A 1 94 ? -6.535 4.887 -11.910 1.00 97.12 94 ASN A O 1
ATOM 709 N N . PRO A 1 95 ? -8.265 6.192 -12.524 1.00 97.50 95 PRO A N 1
ATOM 710 C CA . PRO A 1 95 ? -7.739 7.409 -11.911 1.00 97.50 95 PRO A CA 1
ATOM 711 C C . PRO A 1 95 ? -7.561 7.357 -10.395 1.00 97.50 95 PRO A C 1
ATOM 713 O O . PRO A 1 95 ? -6.577 7.922 -9.913 1.00 97.50 95 PRO A O 1
ATOM 716 N N . GLN A 1 96 ? -8.455 6.678 -9.675 1.00 97.75 96 GLN A N 1
ATOM 717 C CA . GLN A 1 96 ? -8.367 6.535 -8.224 1.00 97.75 96 GLN A CA 1
ATOM 718 C C . GLN A 1 96 ? -7.237 5.593 -7.849 1.00 97.75 96 GLN A C 1
ATOM 720 O O . GLN A 1 96 ? -6.333 5.982 -7.108 1.00 97.75 96 GLN A O 1
ATOM 725 N N . PHE A 1 97 ? -7.169 4.424 -8.491 1.00 98.31 97 PHE A N 1
ATOM 726 C CA . PHE A 1 97 ? -6.052 3.517 -8.259 1.00 98.31 97 PHE A CA 1
ATOM 727 C C . PHE A 1 97 ? -4.700 4.177 -8.573 1.00 98.31 97 PHE A C 1
ATOM 729 O O . PHE A 1 97 ? -3.737 4.071 -7.812 1.00 98.31 97 PHE A O 1
ATOM 736 N N . ARG A 1 98 ? -4.626 4.960 -9.657 1.00 98.50 98 ARG A N 1
ATOM 737 C CA . ARG A 1 98 ? -3.437 5.758 -9.990 1.00 98.50 98 ARG A CA 1
ATOM 738 C C . ARG A 1 98 ? -3.052 6.739 -8.884 1.00 98.50 98 ARG A C 1
ATOM 740 O O . ARG A 1 98 ? -1.859 6.937 -8.644 1.00 98.50 98 ARG A O 1
ATOM 747 N N . HIS A 1 99 ? -4.036 7.396 -8.272 1.00 98.25 99 HIS A N 1
ATOM 748 C CA . HIS A 1 99 ? -3.822 8.338 -7.180 1.00 98.25 99 HIS A CA 1
ATOM 749 C C . HIS A 1 99 ? -3.257 7.630 -5.945 1.00 98.25 99 HIS A C 1
ATOM 751 O O . HIS A 1 99 ? -2.215 8.045 -5.435 1.00 98.25 99 HIS A O 1
ATOM 757 N N . ILE A 1 100 ? -3.855 6.505 -5.549 1.00 98.31 100 ILE A N 1
ATOM 758 C CA . ILE A 1 100 ? -3.387 5.667 -4.436 1.00 98.31 100 ILE A CA 1
ATOM 759 C C . ILE A 1 100 ? -1.952 5.185 -4.677 1.00 98.31 100 ILE A C 1
ATOM 761 O O . ILE A 1 100 ? -1.082 5.350 -3.823 1.00 98.31 100 ILE A O 1
ATOM 765 N N . VAL A 1 101 ? -1.640 4.701 -5.883 1.00 98.56 101 VAL A N 1
ATOM 766 C CA . VAL A 1 101 ? -0.278 4.273 -6.256 1.00 98.56 101 VAL A CA 1
ATOM 767 C C . VAL A 1 101 ? 0.726 5.426 -6.170 1.00 98.56 101 VAL A C 1
ATOM 769 O O . VAL A 1 101 ? 1.870 5.230 -5.750 1.00 98.56 101 VAL A O 1
ATOM 772 N N . TYR A 1 102 ? 0.318 6.640 -6.545 1.00 98.62 102 TYR A N 1
ATOM 773 C CA . TYR A 1 102 ? 1.147 7.831 -6.382 1.00 98.62 102 TYR A CA 1
ATOM 774 C C . TYR A 1 102 ? 1.390 8.168 -4.903 1.00 98.62 102 TYR A C 1
ATOM 776 O O . TYR A 1 102 ? 2.535 8.449 -4.542 1.00 98.62 102 TYR A O 1
ATOM 784 N N . LEU A 1 103 ? 0.356 8.127 -4.055 1.00 98.38 103 LEU A N 1
ATOM 785 C CA . LEU A 1 103 ? 0.469 8.403 -2.619 1.00 98.38 103 LEU A CA 1
ATOM 786 C C . LEU A 1 103 ? 1.351 7.374 -1.909 1.00 98.38 103 LEU A C 1
ATOM 788 O O . LEU A 1 103 ? 2.295 7.761 -1.219 1.00 98.38 103 LEU A O 1
ATOM 792 N N . ILE A 1 104 ? 1.127 6.083 -2.162 1.00 98.62 104 ILE A N 1
ATOM 793 C CA . ILE A 1 104 ? 1.974 4.989 -1.669 1.00 98.62 104 ILE A CA 1
ATOM 794 C C . ILE A 1 104 ? 3.422 5.214 -2.101 1.00 98.62 104 ILE A C 1
ATOM 796 O O . ILE A 1 104 ? 4.344 5.208 -1.285 1.00 98.62 104 ILE A O 1
ATOM 800 N N . GLY A 1 105 ? 3.628 5.479 -3.391 1.00 98.56 105 GLY A N 1
ATOM 801 C CA . GLY A 1 105 ? 4.948 5.729 -3.946 1.00 98.56 105 GLY A CA 1
ATOM 802 C C . GLY A 1 105 ? 5.647 6.945 -3.337 1.00 98.56 105 GLY A C 1
ATOM 803 O O . GLY A 1 105 ? 6.863 6.920 -3.149 1.00 98.56 105 GLY A O 1
ATOM 804 N N . ARG A 1 106 ? 4.899 8.003 -3.006 1.00 98.38 106 ARG A N 1
ATOM 805 C CA . ARG A 1 106 ? 5.412 9.172 -2.285 1.00 98.38 106 ARG A CA 1
ATOM 806 C C . ARG A 1 106 ? 5.824 8.799 -0.869 1.00 98.38 106 ARG A C 1
ATOM 808 O O . ARG A 1 106 ? 6.964 9.088 -0.510 1.00 98.38 106 ARG A O 1
ATOM 815 N N . ASN A 1 107 ? 4.936 8.166 -0.106 1.00 97.75 107 ASN A N 1
ATOM 816 C CA . ASN A 1 107 ? 5.166 7.814 1.295 1.00 97.75 107 ASN A CA 1
ATOM 817 C C . ASN A 1 107 ? 6.399 6.913 1.436 1.00 97.75 107 ASN A C 1
ATOM 819 O O . ASN A 1 107 ? 7.343 7.292 2.122 1.00 97.75 107 ASN A O 1
ATOM 823 N N . LEU A 1 108 ? 6.474 5.836 0.652 1.00 98.06 108 LEU A N 1
ATOM 824 C CA . LEU A 1 108 ? 7.617 4.913 0.635 1.00 98.06 108 LEU A CA 1
ATOM 825 C C . LEU A 1 108 ? 8.928 5.549 0.136 1.00 98.06 108 LEU A C 1
ATOM 827 O O . LEU A 1 108 ? 10.022 5.067 0.428 1.00 98.06 108 LEU A O 1
ATOM 831 N N . ALA A 1 109 ? 8.852 6.610 -0.674 1.00 97.88 109 ALA A N 1
ATOM 832 C CA . ALA A 1 109 ? 10.040 7.299 -1.173 1.00 97.88 109 ALA A CA 1
ATOM 833 C C . ALA A 1 109 ? 10.630 8.284 -0.157 1.00 97.88 109 ALA A C 1
ATOM 835 O O . ALA A 1 109 ? 11.846 8.508 -0.170 1.00 97.88 109 ALA A O 1
ATOM 836 N N . ILE A 1 110 ? 9.784 8.952 0.634 1.00 96.50 110 ILE A N 1
ATOM 837 C CA . ILE A 1 110 ? 10.195 9.969 1.622 1.00 96.50 110 ILE A CA 1
ATOM 838 C C . ILE A 1 110 ? 10.375 9.388 3.021 1.00 96.50 110 ILE A C 1
ATOM 840 O O . ILE A 1 110 ? 11.051 9.989 3.855 1.00 96.50 110 ILE A O 1
ATOM 844 N N . GLY A 1 111 ? 9.779 8.226 3.252 1.00 94.12 111 GLY A N 1
ATOM 845 C CA . GLY A 1 111 ? 9.822 7.502 4.493 1.00 94.12 111 GLY A CA 1
ATOM 846 C C . GLY A 1 111 ? 11.224 7.147 4.978 1.00 94.12 111 GLY A C 1
ATOM 847 O O . GLY A 1 111 ? 12.244 7.289 4.285 1.00 94.12 111 GLY A O 1
ATOM 848 N N . LYS A 1 112 ? 11.291 6.751 6.244 1.00 92.81 112 LYS A N 1
ATOM 849 C CA . LYS A 1 112 ? 12.539 6.461 6.958 1.00 92.81 112 LYS A CA 1
ATOM 850 C C . LYS A 1 112 ? 12.666 4.995 7.343 1.00 92.81 112 LYS A C 1
ATOM 852 O O . LYS A 1 112 ? 13.793 4.535 7.476 1.00 92.81 112 LYS A O 1
ATOM 857 N N . THR A 1 113 ? 11.551 4.287 7.468 1.00 92.06 113 THR A N 1
ATOM 858 C CA . THR A 1 113 ? 11.511 2.915 7.988 1.00 92.06 113 THR A CA 1
ATOM 859 C C . THR A 1 113 ? 11.626 1.887 6.866 1.00 92.06 113 THR A C 1
ATOM 861 O O . THR A 1 113 ? 12.287 0.866 7.029 1.00 92.06 113 THR A O 1
ATOM 864 N N . ASN A 1 114 ? 11.086 2.177 5.674 1.00 94.56 114 ASN A N 1
ATOM 865 C CA . ASN A 1 114 ? 11.153 1.248 4.548 1.00 94.56 114 ASN A CA 1
ATOM 866 C C . ASN A 1 114 ? 12.403 1.450 3.670 1.00 94.56 114 ASN A C 1
ATOM 868 O O . ASN A 1 114 ? 12.366 2.049 2.587 1.00 94.56 114 ASN A O 1
ATOM 872 N N . LEU A 1 115 ? 13.543 0.918 4.118 1.00 94.44 115 LEU A N 1
ATOM 873 C CA . LEU A 1 115 ? 14.830 1.089 3.428 1.00 94.44 115 LEU A CA 1
ATOM 874 C C . LEU A 1 115 ? 14.870 0.460 2.020 1.00 94.44 115 LEU A C 1
ATOM 876 O O . LEU A 1 115 ? 15.589 0.942 1.131 1.00 94.44 115 LEU A O 1
ATOM 880 N N . TYR A 1 116 ? 14.059 -0.568 1.759 1.00 96.00 116 TYR A N 1
ATOM 881 C CA . TYR A 1 116 ? 13.982 -1.220 0.451 1.00 96.00 116 TYR A CA 1
ATOM 882 C C . TYR A 1 116 ? 13.441 -0.295 -0.655 1.00 96.00 116 TYR A C 1
ATOM 884 O O . TYR A 1 116 ? 13.978 -0.260 -1.776 1.00 96.00 116 TYR A O 1
ATOM 892 N N . PHE A 1 117 ? 12.383 0.467 -0.367 1.00 96.94 117 PHE A N 1
ATOM 893 C CA . PHE A 1 117 ? 11.836 1.442 -1.314 1.00 96.94 117 PHE A CA 1
ATOM 894 C C . PHE A 1 117 ? 12.609 2.756 -1.291 1.00 96.94 117 PHE A C 1
ATOM 896 O O . PHE A 1 117 ? 12.896 3.294 -2.366 1.00 96.94 117 PHE A O 1
ATOM 903 N N . LYS A 1 118 ? 13.046 3.211 -0.111 1.00 95.56 118 LYS A N 1
ATOM 904 C CA . LYS A 1 118 ? 13.870 4.415 0.035 1.00 95.56 118 LYS A CA 1
ATOM 905 C C . LYS A 1 118 ? 15.156 4.335 -0.781 1.00 95.56 118 LYS A C 1
ATOM 907 O O . LYS A 1 118 ? 15.410 5.208 -1.608 1.00 95.56 118 LYS A O 1
ATOM 912 N N . SER A 1 119 ? 15.910 3.239 -0.661 1.00 95.12 119 SER A N 1
ATOM 913 C CA . SER A 1 119 ? 17.150 3.047 -1.426 1.00 95.12 119 SER A CA 1
ATOM 914 C C . SER A 1 119 ? 16.910 3.051 -2.939 1.00 95.12 119 SER A C 1
ATOM 916 O O . SER A 1 119 ? 17.747 3.517 -3.715 1.00 95.12 119 SER A O 1
ATOM 918 N N . TYR A 1 120 ? 15.761 2.543 -3.392 1.00 96.31 120 TYR A N 1
ATOM 919 C CA . TYR A 1 120 ? 15.374 2.611 -4.797 1.00 96.31 120 TYR A CA 1
ATOM 920 C C . TYR A 1 120 ? 15.040 4.041 -5.224 1.00 96.31 120 TYR A C 1
ATOM 922 O O . TYR A 1 120 ? 15.521 4.478 -6.271 1.00 96.31 120 TYR A O 1
ATOM 930 N N . ALA A 1 121 ? 14.291 4.784 -4.408 1.00 97.56 121 ALA A N 1
ATOM 931 C CA . ALA A 1 121 ? 14.013 6.195 -4.642 1.00 97.56 121 ALA A CA 1
ATOM 932 C C . ALA A 1 121 ? 15.311 7.017 -4.715 1.00 97.56 121 ALA A C 1
ATOM 934 O O . ALA A 1 121 ? 15.489 7.783 -5.661 1.00 97.56 121 ALA A O 1
ATOM 935 N N . ASP A 1 122 ? 16.263 6.790 -3.807 1.00 96.88 122 ASP A N 1
ATOM 936 C CA . ASP A 1 122 ? 17.560 7.475 -3.782 1.00 96.88 122 ASP A CA 1
ATOM 937 C C . ASP A 1 122 ? 18.387 7.212 -5.042 1.00 96.88 122 ASP A C 1
ATOM 939 O O . ASP A 1 122 ? 18.954 8.141 -5.621 1.00 96.88 122 ASP A O 1
ATOM 943 N N . ARG A 1 123 ? 18.395 5.972 -5.550 1.00 96.88 123 ARG A N 1
ATOM 944 C CA . ARG A 1 123 ? 19.031 5.665 -6.844 1.00 96.88 123 ARG A CA 1
ATOM 945 C C . ARG A 1 123 ? 18.400 6.438 -8.001 1.00 96.88 123 ARG A C 1
ATOM 947 O O . ARG A 1 123 ? 19.099 6.775 -8.954 1.00 96.88 123 ARG A O 1
ATOM 954 N N . LEU A 1 124 ? 17.096 6.710 -7.955 1.00 96.44 124 LEU A N 1
ATOM 955 C CA . LEU A 1 124 ? 16.422 7.521 -8.970 1.00 96.44 124 LEU A CA 1
ATOM 956 C C . LEU A 1 124 ? 16.701 9.021 -8.789 1.00 96.44 124 LEU A C 1
ATOM 958 O O . LEU A 1 124 ? 16.880 9.707 -9.796 1.00 96.44 124 LEU A O 1
ATOM 962 N N . ARG A 1 125 ? 16.799 9.511 -7.544 1.00 96.62 125 ARG A N 1
ATOM 963 C CA . ARG A 1 125 ? 17.208 10.893 -7.224 1.00 96.62 125 ARG A CA 1
ATOM 964 C C . ARG A 1 125 ? 18.610 11.189 -7.748 1.00 96.62 125 ARG A C 1
ATOM 966 O O . ARG A 1 125 ? 18.785 12.171 -8.454 1.00 96.62 125 ARG A O 1
ATOM 973 N N . LYS A 1 126 ? 19.569 10.280 -7.522 1.00 97.06 126 LYS A N 1
ATOM 974 C CA . LYS A 1 126 ? 20.947 10.375 -8.049 1.00 97.06 126 LYS A CA 1
ATOM 975 C C . LYS A 1 126 ? 21.019 10.446 -9.580 1.00 97.06 126 LYS A C 1
ATOM 977 O O . LYS A 1 126 ? 22.005 10.916 -10.127 1.00 97.06 126 LYS A O 1
ATOM 982 N N . LYS A 1 127 ? 19.975 9.993 -10.283 1.00 94.62 127 LYS A N 1
ATOM 983 C CA . LYS A 1 127 ? 19.833 10.102 -11.746 1.00 94.62 127 LYS A CA 1
ATOM 984 C C . LYS A 1 127 ? 19.085 11.371 -12.182 1.00 94.62 127 LYS A C 1
ATOM 986 O O . LYS A 1 127 ? 18.569 11.405 -13.297 1.00 94.62 127 LYS A O 1
ATOM 991 N N . ASN A 1 128 ? 18.958 12.369 -11.304 1.00 92.31 128 ASN A N 1
ATOM 992 C CA . ASN A 1 128 ? 18.265 13.640 -11.538 1.00 92.31 128 ASN A CA 1
ATOM 993 C C . ASN A 1 128 ? 16.819 13.479 -12.045 1.00 92.31 128 ASN A C 1
ATOM 995 O O . ASN A 1 128 ? 16.314 14.283 -12.830 1.00 92.31 128 ASN A O 1
ATOM 999 N N . LYS A 1 129 ? 16.118 12.417 -11.617 1.00 89.62 129 LYS A N 1
ATOM 1000 C CA . LYS A 1 129 ? 14.703 12.240 -11.965 1.00 89.62 129 LYS A CA 1
ATOM 1001 C C . LYS A 1 129 ? 13.821 13.163 -11.125 1.00 89.62 129 LYS A C 1
ATOM 1003 O O . LYS A 1 129 ? 13.989 13.267 -9.917 1.00 89.62 129 LYS A O 1
ATOM 1008 N N . ASN A 1 130 ? 12.809 13.755 -11.759 1.00 93.69 130 ASN A N 1
ATOM 1009 C CA . ASN A 1 130 ? 11.790 14.546 -11.067 1.00 93.69 130 ASN A CA 1
ATOM 1010 C C . ASN A 1 130 ? 11.022 13.705 -10.026 1.00 93.69 130 ASN A C 1
ATOM 1012 O O . ASN A 1 130 ? 10.635 12.569 -10.318 1.00 93.69 130 ASN A O 1
ATOM 1016 N N . SER A 1 131 ? 10.721 14.294 -8.865 1.00 95.69 131 SER A N 1
ATOM 1017 C CA . SER A 1 131 ? 10.048 13.636 -7.736 1.00 95.69 131 SER A CA 1
ATOM 1018 C C . SER A 1 131 ? 8.760 12.905 -8.117 1.00 95.69 131 SER A C 1
ATOM 1020 O O . SER A 1 131 ? 8.582 11.758 -7.719 1.00 95.69 131 SER A O 1
ATOM 1022 N N . LYS A 1 132 ? 7.900 13.480 -8.972 1.00 95.94 132 LYS A N 1
ATOM 1023 C CA . LYS A 1 132 ? 6.654 12.813 -9.400 1.00 95.94 132 LYS A CA 1
ATOM 1024 C C . LYS A 1 132 ? 6.933 11.514 -10.163 1.00 95.94 132 LYS A C 1
ATOM 1026 O O . LYS A 1 132 ? 6.239 10.519 -9.971 1.00 95.94 132 LYS A O 1
ATOM 1031 N N . LYS A 1 133 ? 7.979 11.495 -11.000 1.00 95.81 133 LYS A N 1
ATOM 1032 C CA . LYS A 1 133 ? 8.414 10.277 -11.708 1.00 95.81 133 LYS A CA 1
ATOM 1033 C C . LYS A 1 133 ? 8.985 9.244 -10.738 1.00 95.81 133 LYS A C 1
ATOM 1035 O O . LYS A 1 133 ? 8.811 8.051 -10.966 1.00 95.81 133 LYS A O 1
ATOM 1040 N N . ILE A 1 134 ? 9.660 9.691 -9.679 1.00 97.75 134 ILE A N 1
ATOM 1041 C CA . ILE A 1 134 ? 10.173 8.811 -8.624 1.00 97.75 134 ILE A CA 1
ATOM 1042 C C . ILE A 1 134 ? 9.012 8.161 -7.8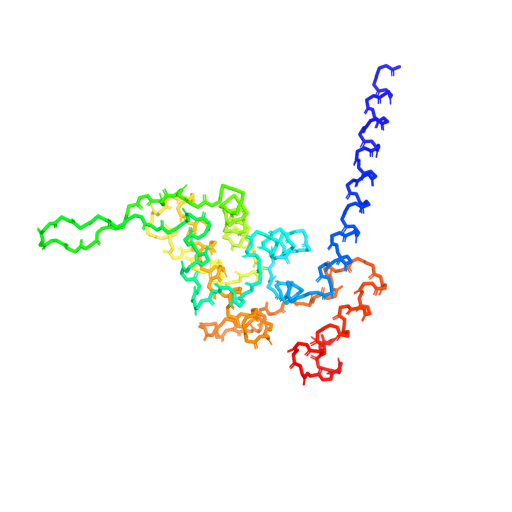75 1.00 97.75 134 ILE A C 1
ATOM 1044 O O . ILE A 1 134 ? 9.005 6.942 -7.761 1.00 97.75 134 ILE A O 1
ATOM 1048 N N . TYR A 1 135 ? 8.011 8.933 -7.448 1.00 98.38 135 TYR A N 1
ATOM 1049 C CA . TYR A 1 135 ? 6.858 8.405 -6.713 1.00 98.38 135 TYR A CA 1
ATOM 1050 C C . TYR A 1 135 ? 6.105 7.356 -7.526 1.00 98.38 135 TYR A C 1
ATOM 1052 O O . TYR A 1 135 ? 5.902 6.250 -7.047 1.00 98.38 135 TYR A O 1
ATOM 1060 N N . ILE A 1 136 ? 5.820 7.624 -8.802 1.00 98.12 136 ILE A N 1
ATOM 1061 C CA . ILE A 1 136 ? 5.220 6.619 -9.692 1.00 98.12 136 ILE A CA 1
ATOM 1062 C C . ILE A 1 136 ? 6.105 5.373 -9.834 1.00 98.12 136 ILE A C 1
ATOM 1064 O O . ILE A 1 136 ? 5.609 4.251 -9.793 1.00 98.12 136 ILE A O 1
ATOM 1068 N N . ALA A 1 137 ? 7.419 5.538 -9.996 1.00 97.94 137 ALA A N 1
ATOM 1069 C CA . ALA A 1 137 ? 8.321 4.398 -10.130 1.00 97.94 137 ALA A CA 1
ATOM 1070 C C . ALA A 1 137 ? 8.382 3.549 -8.850 1.00 97.94 137 ALA A C 1
ATOM 1072 O O . ALA A 1 137 ? 8.479 2.325 -8.944 1.00 97.94 137 ALA A O 1
ATOM 1073 N N . VAL A 1 138 ? 8.338 4.182 -7.675 1.00 98.31 138 VAL A N 1
ATOM 1074 C CA . VAL A 1 138 ? 8.291 3.512 -6.368 1.00 98.31 138 VAL A CA 1
ATOM 1075 C C . VAL A 1 138 ? 6.938 2.829 -6.171 1.00 98.31 138 VAL A C 1
ATOM 1077 O O . VAL A 1 138 ? 6.927 1.656 -5.821 1.00 98.31 138 VAL A O 1
ATOM 1080 N N . GLY A 1 139 ? 5.825 3.486 -6.502 1.00 98.44 139 GLY A N 1
ATOM 1081 C CA . GLY A 1 139 ? 4.486 2.890 -6.471 1.00 98.44 139 GLY A CA 1
ATOM 1082 C C . GLY A 1 139 ? 4.367 1.665 -7.386 1.00 98.44 139 GLY A C 1
ATOM 1083 O O . GLY A 1 139 ? 3.909 0.612 -6.960 1.00 98.44 139 GLY A O 1
ATOM 1084 N N . ASN A 1 140 ? 4.905 1.729 -8.608 1.00 98.44 140 ASN A N 1
ATOM 1085 C CA . ASN A 1 140 ? 4.970 0.567 -9.505 1.00 98.44 140 ASN A CA 1
ATOM 1086 C C . ASN A 1 140 ? 5.855 -0.556 -8.953 1.00 98.44 140 ASN A C 1
ATOM 1088 O O . ASN A 1 140 ? 5.608 -1.730 -9.224 1.00 98.44 140 ASN A O 1
ATOM 1092 N N . LYS A 1 141 ? 6.911 -0.213 -8.206 1.00 97.94 141 LYS A N 1
ATOM 1093 C CA . LYS A 1 141 ? 7.729 -1.208 -7.508 1.00 97.94 141 LYS A CA 1
ATOM 1094 C C . LYS A 1 141 ? 6.944 -1.836 -6.354 1.00 97.94 141 LYS A C 1
ATOM 1096 O O . LYS A 1 141 ? 7.042 -3.044 -6.182 1.00 97.94 141 LYS A O 1
ATOM 1101 N N . PHE A 1 142 ? 6.160 -1.049 -5.617 1.00 98.31 142 PHE A N 1
ATOM 1102 C CA . PHE A 1 142 ? 5.277 -1.543 -4.564 1.00 98.31 142 PHE A CA 1
ATOM 1103 C C . PHE A 1 142 ? 4.223 -2.500 -5.119 1.00 98.31 142 PHE A C 1
ATOM 1105 O O . PHE A 1 142 ? 4.133 -3.603 -4.604 1.00 98.31 142 PHE A O 1
ATOM 1112 N N . ILE A 1 143 ? 3.539 -2.166 -6.224 1.00 98.50 143 ILE A N 1
ATOM 1113 C CA . ILE A 1 143 ? 2.572 -3.070 -6.878 1.00 98.50 143 ILE A CA 1
ATOM 1114 C C . ILE A 1 143 ? 3.180 -4.455 -7.129 1.00 98.50 143 ILE A C 1
ATOM 1116 O O . ILE A 1 143 ? 2.538 -5.464 -6.871 1.00 98.50 143 ILE A O 1
ATOM 1120 N N . LYS A 1 144 ? 4.427 -4.522 -7.610 1.00 97.81 144 LYS A N 1
ATOM 1121 C CA . LYS A 1 144 ? 5.098 -5.807 -7.862 1.00 97.81 144 LYS A CA 1
ATOM 1122 C C . LYS A 1 144 ? 5.308 -6.624 -6.592 1.00 97.81 144 LYS A C 1
ATOM 1124 O O . LYS A 1 144 ? 5.174 -7.841 -6.639 1.00 97.81 144 LYS A O 1
ATOM 1129 N N . VAL A 1 145 ? 5.660 -5.960 -5.493 1.00 97.44 145 VAL A N 1
ATOM 1130 C CA . VAL A 1 145 ? 5.861 -6.613 -4.196 1.00 97.44 145 VAL A CA 1
ATOM 1131 C C . VAL A 1 145 ? 4.518 -7.031 -3.601 1.00 97.44 145 VAL A C 1
ATOM 1133 O O . VAL A 1 145 ? 4.358 -8.196 -3.268 1.00 97.44 145 VAL A O 1
ATOM 1136 N N . ALA A 1 146 ? 3.540 -6.124 -3.563 1.00 97.94 146 ALA A N 1
ATOM 1137 C CA . ALA A 1 146 ? 2.187 -6.386 -3.085 1.00 97.94 146 ALA A CA 1
ATOM 1138 C C . ALA A 1 146 ? 1.522 -7.540 -3.850 1.00 97.94 146 ALA A C 1
ATOM 1140 O O . ALA A 1 146 ? 0.967 -8.440 -3.235 1.00 97.94 146 ALA A O 1
ATOM 1141 N N . PHE A 1 147 ? 1.650 -7.576 -5.180 1.00 98.12 147 PHE A N 1
ATOM 1142 C CA . PHE A 1 147 ? 1.151 -8.683 -5.996 1.00 98.12 147 PHE A CA 1
ATOM 1143 C C . PHE A 1 147 ? 1.758 -10.028 -5.575 1.00 98.12 147 PHE A C 1
ATOM 1145 O O . PHE A 1 147 ? 1.025 -10.993 -5.399 1.00 98.12 147 PHE A O 1
ATOM 1152 N N . ALA A 1 148 ? 3.079 -10.096 -5.376 1.00 96.50 148 ALA A N 1
ATOM 1153 C CA . ALA A 1 148 ? 3.736 -11.324 -4.929 1.00 96.50 148 ALA A CA 1
ATOM 1154 C C . ALA A 1 148 ? 3.314 -11.721 -3.503 1.00 96.50 148 ALA A C 1
ATOM 1156 O O . ALA A 1 148 ? 3.019 -12.886 -3.269 1.00 96.50 148 ALA A O 1
ATOM 1157 N N . MET A 1 149 ? 3.224 -10.757 -2.579 1.00 96.88 149 MET A N 1
ATOM 1158 C CA . MET A 1 149 ? 2.750 -10.982 -1.206 1.00 96.88 149 MET A CA 1
ATOM 1159 C C . MET A 1 149 ? 1.340 -11.576 -1.182 1.00 96.88 149 MET A C 1
ATOM 1161 O O . MET A 1 149 ? 1.101 -12.563 -0.495 1.00 96.88 149 MET A O 1
ATOM 1165 N N . LEU A 1 150 ? 0.420 -10.990 -1.952 1.00 97.12 150 LEU A N 1
ATOM 1166 C CA . LEU A 1 150 ? -0.980 -11.408 -1.991 1.00 97.12 150 LEU A CA 1
ATOM 1167 C C . LEU A 1 150 ? -1.170 -12.730 -2.739 1.00 97.12 150 LEU A C 1
ATOM 1169 O O . LEU A 1 150 ? -1.995 -13.533 -2.330 1.00 97.12 150 LEU A O 1
ATOM 1173 N N . ARG A 1 151 ? -0.411 -12.977 -3.813 1.00 96.50 151 ARG A N 1
ATOM 1174 C CA . ARG A 1 151 ? -0.477 -14.230 -4.581 1.00 96.50 151 ARG A CA 1
ATOM 1175 C C . ARG A 1 151 ? 0.113 -15.411 -3.810 1.00 96.50 151 ARG A C 1
ATOM 1177 O O . ARG A 1 151 ? -0.450 -16.497 -3.843 1.00 96.50 151 ARG A O 1
ATOM 1184 N N . ASP A 1 152 ? 1.252 -15.199 -3.154 1.00 95.12 152 ASP A N 1
ATOM 1185 C CA . ASP A 1 152 ? 2.009 -16.269 -2.494 1.00 95.12 152 ASP A CA 1
ATOM 1186 C C . ASP A 1 152 ? 1.668 -16.396 -1.000 1.00 95.12 152 ASP A C 1
ATOM 1188 O O . ASP A 1 152 ? 2.300 -17.196 -0.314 1.00 95.12 152 ASP A O 1
ATOM 1192 N N . HIS A 1 153 ? 0.725 -15.585 -0.505 1.00 95.69 153 HIS A N 1
ATOM 1193 C CA . HIS A 1 153 ? 0.385 -15.419 0.910 1.00 95.69 153 HIS A CA 1
ATOM 1194 C C . HIS A 1 153 ? 1.628 -15.260 1.795 1.00 95.69 153 HIS A C 1
ATOM 1196 O O . HIS A 1 153 ? 1.950 -16.098 2.634 1.00 95.69 153 HIS A O 1
ATOM 1202 N N . LYS A 1 154 ? 2.367 -14.170 1.579 1.00 93.62 154 LYS A N 1
ATOM 1203 C CA . LYS A 1 154 ? 3.599 -13.865 2.314 1.00 93.62 154 LYS A CA 1
ATOM 1204 C C . LYS A 1 154 ? 3.572 -12.470 2.905 1.00 93.62 154 LYS A C 1
ATOM 1206 O O . LYS A 1 154 ? 3.048 -11.529 2.308 1.00 93.62 154 LYS A O 1
ATOM 1211 N N . LEU A 1 155 ? 4.214 -12.345 4.061 1.00 95.75 155 LEU A N 1
ATOM 1212 C CA . LEU A 1 155 ? 4.561 -11.053 4.635 1.00 95.75 155 LEU A CA 1
ATOM 1213 C C . LEU A 1 155 ? 5.629 -10.350 3.783 1.00 95.75 155 LEU A C 1
ATOM 1215 O O . LEU A 1 155 ? 6.215 -10.923 2.861 1.00 95.75 155 LEU A O 1
ATOM 1219 N N . PHE A 1 156 ? 5.849 -9.073 4.075 1.00 95.56 156 PHE A N 1
ATOM 1220 C CA . PHE A 1 156 ? 6.776 -8.217 3.356 1.00 95.56 156 PHE A CA 1
ATOM 1221 C C . PHE A 1 156 ? 8.224 -8.677 3.545 1.00 95.56 156 PHE A C 1
ATOM 1223 O O . PHE A 1 156 ? 8.919 -8.260 4.466 1.00 95.56 156 PHE A O 1
ATOM 1230 N N . ASP A 1 157 ? 8.694 -9.480 2.597 1.00 90.88 157 ASP A N 1
ATOM 1231 C CA . ASP A 1 157 ? 10.076 -9.942 2.530 1.00 90.88 157 ASP A CA 1
ATOM 1232 C C . ASP A 1 157 ? 10.646 -9.717 1.117 1.00 90.88 157 ASP A C 1
ATOM 1234 O O . ASP A 1 157 ? 10.514 -10.559 0.220 1.00 90.88 157 ASP A O 1
ATOM 1238 N N . PRO A 1 158 ? 11.190 -8.520 0.829 1.00 87.94 158 PRO A N 1
ATOM 1239 C CA . PRO A 1 158 ? 11.674 -8.211 -0.506 1.00 87.94 158 PRO A CA 1
ATOM 1240 C C . PRO A 1 158 ? 12.977 -8.983 -0.820 1.00 87.94 158 PRO A C 1
ATOM 1242 O O . PRO A 1 158 ? 14.015 -8.668 -0.243 1.00 87.94 158 PRO A O 1
ATOM 1245 N N . PRO A 1 159 ? 13.025 -9.852 -1.854 1.00 75.06 159 PRO A N 1
ATOM 1246 C CA . PRO A 1 159 ? 14.105 -10.840 -2.055 1.00 75.06 159 PRO A CA 1
ATOM 1247 C C . PRO A 1 159 ? 15.493 -10.250 -2.359 1.00 75.06 159 PRO A C 1
ATOM 1249 O O . PRO A 1 159 ? 16.505 -10.941 -2.334 1.00 75.06 159 PRO A O 1
ATOM 1252 N N . MET A 1 160 ? 15.552 -8.965 -2.711 1.00 81.69 160 MET A N 1
ATOM 1253 C CA . MET A 1 160 ? 16.798 -8.247 -3.013 1.00 81.69 160 MET A CA 1
ATOM 1254 C C . MET A 1 160 ? 17.334 -7.469 -1.801 1.00 81.69 160 MET A C 1
ATOM 1256 O O . MET A 1 160 ? 18.355 -6.789 -1.917 1.00 81.69 160 MET A O 1
ATOM 1260 N N . TRP A 1 161 ? 16.623 -7.493 -0.674 1.00 88.31 161 TRP A N 1
ATOM 1261 C CA . TRP A 1 161 ? 17.074 -6.905 0.577 1.00 88.31 161 TRP A CA 1
ATOM 1262 C C . TRP A 1 161 ? 17.942 -7.913 1.332 1.00 88.31 161 TRP A C 1
ATOM 1264 O O . TRP A 1 161 ? 17.583 -9.075 1.451 1.00 88.31 161 TRP A O 1
ATOM 1274 N N . LYS A 1 162 ? 19.112 -7.467 1.796 1.00 85.56 162 LYS A N 1
ATOM 1275 C CA . LYS A 1 162 ? 20.089 -8.303 2.516 1.00 85.56 162 LYS A CA 1
ATOM 1276 C C . LYS A 1 162 ? 20.380 -7.803 3.937 1.00 85.56 162 LYS A C 1
ATOM 1278 O O . LYS A 1 162 ? 21.307 -8.295 4.567 1.00 85.56 162 LYS A O 1
ATOM 1283 N N . GLY A 1 163 ? 19.675 -6.762 4.383 1.00 85.62 163 GLY A N 1
ATOM 1284 C CA . GLY A 1 163 ? 19.798 -6.250 5.747 1.00 85.62 163 GLY A CA 1
ATOM 1285 C C . GLY A 1 163 ? 18.882 -7.004 6.707 1.00 85.62 163 GLY A C 1
ATOM 1286 O O . GLY A 1 163 ? 18.294 -8.018 6.341 1.00 85.62 163 GLY A O 1
ATOM 1287 N N . GLU A 1 164 ? 18.717 -6.459 7.910 1.00 86.50 164 GLU A N 1
ATOM 1288 C CA . GLU A 1 164 ? 17.737 -6.942 8.891 1.00 86.50 164 GLU A CA 1
ATOM 1289 C C . GLU A 1 164 ? 16.317 -6.957 8.317 1.00 86.50 164 GLU A C 1
ATOM 1291 O O . GLU A 1 164 ? 16.005 -6.197 7.394 1.00 86.50 164 GLU A O 1
ATOM 1296 N N . SER A 1 165 ? 15.454 -7.818 8.863 1.00 87.81 165 SER A N 1
ATOM 1297 C CA . SER A 1 165 ? 14.057 -7.895 8.434 1.00 87.81 165 SER A CA 1
ATOM 1298 C C . SER A 1 165 ? 13.405 -6.514 8.481 1.00 87.81 165 SER A C 1
ATOM 1300 O O . SER A 1 165 ? 13.472 -5.808 9.482 1.00 87.81 165 SER A O 1
ATOM 1302 N N . LEU A 1 166 ? 12.762 -6.136 7.377 1.00 89.88 166 LEU A N 1
ATOM 1303 C CA . LEU A 1 166 ? 11.958 -4.917 7.299 1.00 89.88 166 LEU A CA 1
ATOM 1304 C C . LEU A 1 166 ? 10.477 -5.201 7.564 1.00 89.88 166 LEU A C 1
ATOM 1306 O O . LEU A 1 166 ? 9.652 -4.324 7.338 1.00 89.88 166 LEU A O 1
ATOM 1310 N N . THR A 1 167 ? 10.115 -6.414 7.976 1.00 91.62 167 THR A N 1
ATOM 1311 C CA . THR A 1 167 ? 8.723 -6.760 8.281 1.00 91.62 167 THR A CA 1
ATOM 1312 C C . THR A 1 167 ? 8.267 -5.943 9.489 1.00 91.62 167 THR A C 1
ATOM 1314 O O . THR A 1 167 ? 8.863 -6.023 10.556 1.00 91.62 167 THR A O 1
ATOM 1317 N N . SER A 1 168 ? 7.228 -5.126 9.322 1.00 92.12 168 SER A N 1
ATOM 1318 C CA . SER A 1 168 ? 6.565 -4.449 10.439 1.00 92.12 168 SER A CA 1
ATOM 1319 C C . SER A 1 168 ? 5.633 -5.409 11.160 1.00 92.12 168 SER A C 1
ATOM 1321 O O . SER A 1 168 ? 4.957 -6.209 10.508 1.00 92.12 168 SER A O 1
ATOM 1323 N N . ASN A 1 169 ? 5.514 -5.248 12.475 1.00 93.75 169 ASN A N 1
ATOM 1324 C CA . ASN A 1 169 ? 4.446 -5.885 13.226 1.00 93.75 169 ASN A CA 1
ATOM 1325 C C . ASN A 1 169 ? 3.088 -5.341 12.744 1.00 93.75 169 ASN A C 1
ATOM 1327 O O . ASN A 1 169 ? 2.853 -4.130 12.709 1.00 93.75 169 ASN A O 1
ATOM 1331 N N . ILE A 1 170 ? 2.210 -6.249 12.317 1.00 95.38 170 ILE A N 1
ATOM 1332 C CA . ILE A 1 170 ? 0.874 -5.922 11.811 1.00 95.38 170 ILE A CA 1
ATOM 1333 C C . ILE A 1 170 ? -0.027 -5.421 12.948 1.00 95.38 170 ILE A C 1
ATOM 1335 O O . ILE A 1 170 ? -0.806 -4.494 12.740 1.00 95.38 170 ILE A O 1
ATOM 1339 N N . PHE A 1 171 ? 0.101 -5.992 14.148 1.00 95.81 171 PHE A N 1
ATOM 1340 C CA . PHE A 1 171 ? -0.781 -5.708 15.284 1.00 95.81 171 PHE A CA 1
ATOM 1341 C C . PHE A 1 171 ? -0.581 -4.310 15.878 1.00 95.81 171 PHE A C 1
ATOM 1343 O O . PHE A 1 171 ? -1.495 -3.788 16.513 1.00 95.81 171 PHE A O 1
ATOM 1350 N N . ASP A 1 172 ? 0.571 -3.682 15.632 1.00 95.12 172 ASP A N 1
ATOM 1351 C CA . ASP A 1 172 ? 0.846 -2.292 16.024 1.00 95.12 172 ASP A CA 1
ATOM 1352 C C . ASP A 1 172 ? 0.075 -1.277 15.165 1.00 95.12 172 ASP A C 1
ATOM 1354 O O . ASP A 1 172 ? 0.038 -0.092 15.483 1.00 95.12 172 ASP A O 1
ATOM 1358 N N . LYS A 1 173 ? -0.508 -1.728 14.047 1.00 95.12 173 LYS A N 1
ATOM 1359 C CA . LYS A 1 173 ? -1.241 -0.893 13.085 1.00 95.12 173 LYS A CA 1
ATOM 1360 C C . LYS A 1 173 ? -2.752 -1.086 13.148 1.00 95.12 173 LYS A C 1
ATOM 1362 O O . LYS A 1 173 ? -3.449 -0.470 12.351 1.00 95.12 173 LYS A O 1
ATOM 1367 N N . ILE A 1 174 ? -3.211 -1.988 14.008 1.00 96.06 174 ILE A N 1
ATOM 1368 C CA . ILE A 1 174 ? -4.618 -2.304 14.229 1.00 96.06 174 ILE A CA 1
ATOM 1369 C C . ILE A 1 174 ? -4.978 -1.711 15.583 1.00 96.06 174 ILE A C 1
ATOM 1371 O O . ILE A 1 174 ? -4.305 -2.001 16.576 1.00 96.06 174 ILE A O 1
ATOM 1375 N N . ASP A 1 175 ? -6.021 -0.899 15.631 1.00 93.31 175 ASP A N 1
ATOM 1376 C CA . ASP A 1 175 ? -6.402 -0.196 16.849 1.00 93.31 175 ASP A CA 1
ATOM 1377 C C . ASP A 1 175 ? -7.294 -1.081 17.731 1.00 93.31 175 ASP A C 1
ATOM 1379 O O . ASP A 1 175 ? -7.040 -1.224 18.931 1.00 93.31 175 ASP A O 1
ATOM 1383 N N . SER A 1 176 ? -8.290 -1.757 17.145 1.00 92.62 176 SER A N 1
ATOM 1384 C CA . SER A 1 176 ? -9.271 -2.539 17.906 1.00 92.62 176 SER A CA 1
ATOM 1385 C C . SER A 1 176 ? -8.706 -3.880 18.416 1.00 92.62 176 SER A C 1
ATOM 1387 O O . SER A 1 176 ? -8.206 -4.680 17.618 1.00 92.62 176 SER A O 1
ATOM 1389 N N . PRO A 1 177 ? -8.839 -4.202 19.723 1.00 93.69 177 PRO A N 1
ATOM 1390 C CA . PRO A 1 177 ? -8.459 -5.507 20.272 1.00 93.69 177 PRO A CA 1
ATOM 1391 C C . PRO A 1 177 ? -9.170 -6.686 19.596 1.00 93.69 177 PRO A C 1
ATOM 1393 O O . PRO A 1 177 ? -8.534 -7.690 19.288 1.00 93.69 177 PRO A O 1
ATOM 1396 N N . GLU A 1 178 ? -10.462 -6.541 19.296 1.00 94.75 178 GLU A N 1
ATOM 1397 C CA . GLU A 1 178 ? -11.249 -7.557 18.586 1.00 94.75 178 GLU A CA 1
ATOM 1398 C C . GLU A 1 178 ? -10.697 -7.781 17.171 1.00 94.75 178 GLU A C 1
ATOM 1400 O O . GLU A 1 178 ? 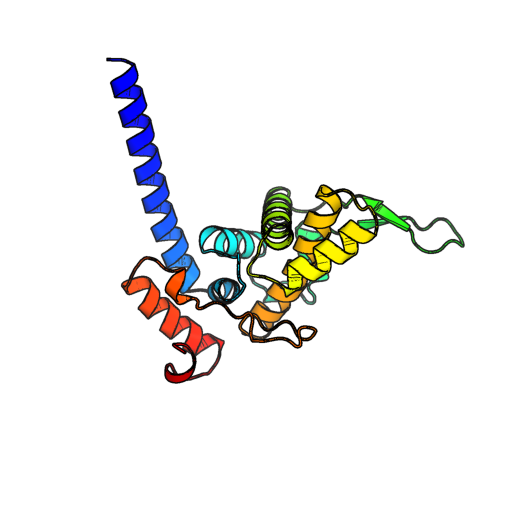-10.486 -8.918 16.740 1.00 94.75 178 GLU A O 1
ATOM 1405 N N . ASN A 1 179 ? -10.358 -6.697 16.466 1.00 96.12 179 ASN A N 1
ATOM 1406 C CA . ASN A 1 179 ? -9.757 -6.795 15.138 1.00 96.12 179 ASN A CA 1
ATOM 1407 C C . ASN A 1 179 ? -8.358 -7.429 15.177 1.00 96.12 179 ASN A C 1
ATOM 1409 O O . ASN A 1 179 ? -7.977 -8.080 14.205 1.00 96.12 179 ASN A O 1
ATOM 1413 N N . LYS A 1 180 ? -7.601 -7.313 16.280 1.00 96.25 180 LYS A N 1
ATOM 1414 C CA . LYS A 1 180 ? -6.319 -8.029 16.443 1.00 96.25 180 LYS A CA 1
ATOM 1415 C C . LYS A 1 180 ? -6.517 -9.539 16.525 1.00 96.25 180 LYS A C 1
ATOM 1417 O O . LYS A 1 180 ? -5.760 -10.277 15.897 1.00 96.25 180 LYS A O 1
ATOM 1422 N N . GLU A 1 181 ? -7.541 -10.010 17.235 1.00 95.31 181 GLU A N 1
ATOM 1423 C CA . GLU A 1 181 ? -7.868 -11.441 17.289 1.00 95.31 181 GLU A CA 1
ATOM 1424 C C . GLU A 1 181 ? -8.307 -11.979 15.921 1.00 95.31 181 GLU A C 1
ATOM 1426 O O . GLU A 1 181 ? -7.880 -13.059 15.501 1.00 95.31 181 GLU A O 1
ATOM 1431 N N . ILE A 1 182 ? -9.130 -11.213 15.198 1.00 96.38 182 ILE A N 1
ATOM 1432 C CA . ILE A 1 182 ? -9.559 -11.554 13.834 1.00 96.38 182 ILE A CA 1
ATOM 1433 C C . ILE A 1 182 ? -8.357 -11.573 12.883 1.00 96.38 182 ILE A C 1
ATOM 1435 O O . ILE A 1 182 ? -8.208 -12.506 12.088 1.00 96.38 182 ILE A O 1
ATOM 1439 N N . ALA A 1 183 ? -7.474 -10.578 12.982 1.00 96.12 183 ALA A N 1
ATOM 1440 C CA . ALA A 1 183 ? -6.259 -10.498 12.185 1.00 96.12 183 ALA A CA 1
ATOM 1441 C C . ALA A 1 183 ? -5.343 -11.698 12.433 1.00 96.12 183 ALA A C 1
ATOM 1443 O O . ALA A 1 183 ? -4.829 -12.266 11.474 1.00 96.12 183 ALA A O 1
ATOM 1444 N N . LEU A 1 184 ? -5.175 -12.126 13.689 1.00 95.00 184 LEU A N 1
ATOM 1445 C CA . LEU A 1 184 ? -4.362 -13.293 14.024 1.00 95.00 184 LEU A CA 1
ATOM 1446 C C . LEU A 1 184 ? -4.882 -14.554 13.324 1.00 95.00 184 LEU A C 1
ATOM 1448 O O . LEU A 1 184 ? -4.131 -15.184 12.583 1.00 95.00 184 LEU A O 1
ATOM 1452 N N . LYS A 1 185 ? -6.177 -14.861 13.472 1.00 94.81 185 LYS A N 1
ATOM 1453 C CA . LYS A 1 185 ? -6.818 -16.015 12.809 1.00 94.81 185 LYS A CA 1
ATOM 1454 C C . LYS A 1 185 ? -6.682 -15.940 11.287 1.00 94.81 185 LYS A C 1
ATOM 1456 O O . LYS A 1 185 ? -6.424 -16.934 10.614 1.00 94.81 185 LYS A O 1
ATOM 1461 N N . THR A 1 186 ? -6.835 -14.741 10.731 1.00 95.12 186 THR A N 1
ATOM 1462 C CA . THR A 1 186 ? -6.710 -14.507 9.289 1.00 95.12 186 THR A CA 1
ATOM 1463 C C . THR A 1 186 ? -5.278 -14.737 8.802 1.00 95.12 186 THR A C 1
ATOM 1465 O O . THR A 1 186 ? -5.077 -15.374 7.768 1.00 95.12 186 THR A O 1
ATOM 1468 N N . LEU A 1 187 ? -4.271 -14.284 9.551 1.00 94.50 187 LEU A N 1
ATOM 1469 C CA . LEU A 1 187 ? -2.863 -14.534 9.238 1.00 94.50 187 LEU A CA 1
ATOM 1470 C C . LEU A 1 187 ? -2.509 -16.019 9.341 1.00 94.50 187 LEU A C 1
ATOM 1472 O O . LEU A 1 187 ? -1.824 -16.519 8.453 1.00 94.50 187 LEU A O 1
ATOM 1476 N N . GLU A 1 188 ? -2.993 -16.730 10.361 1.00 92.12 188 GLU A N 1
ATOM 1477 C CA . GLU A 1 188 ? -2.799 -18.182 10.493 1.00 92.12 188 GLU A CA 1
ATOM 1478 C C . GLU A 1 188 ? -3.345 -18.924 9.263 1.00 92.12 188 GLU A C 1
ATOM 1480 O O . GLU A 1 188 ? -2.648 -19.764 8.687 1.00 92.12 188 GLU A O 1
ATOM 1485 N N . ASN A 1 189 ? -4.539 -18.543 8.795 1.00 93.25 189 ASN A N 1
ATOM 1486 C CA . ASN A 1 189 ? -5.166 -19.127 7.608 1.00 93.25 189 ASN A CA 1
ATOM 1487 C C . ASN A 1 189 ? -4.359 -18.891 6.322 1.00 93.25 189 ASN A C 1
ATOM 1489 O O . ASN A 1 189 ? -4.204 -19.811 5.520 1.00 93.25 189 ASN A O 1
ATOM 1493 N N . TYR A 1 190 ? -3.854 -17.673 6.099 1.00 92.06 190 TYR A N 1
ATOM 1494 C CA . TYR A 1 190 ? -3.123 -17.352 4.867 1.00 92.06 190 TYR A CA 1
ATOM 1495 C C . TYR A 1 190 ? -1.674 -17.843 4.885 1.00 92.06 190 TYR A C 1
ATOM 1497 O O . TYR A 1 190 ? -1.189 -18.348 3.874 1.00 92.06 190 TYR A O 1
ATOM 1505 N N . LEU A 1 191 ? -0.975 -17.693 6.011 1.00 89.56 191 LEU A N 1
ATOM 1506 C CA . LEU A 1 191 ? 0.453 -17.994 6.113 1.00 89.56 191 LEU A CA 1
ATOM 1507 C C . LEU A 1 191 ? 0.730 -19.473 6.422 1.00 89.56 191 LEU A C 1
ATOM 1509 O O . LEU A 1 191 ? 1.858 -19.929 6.234 1.00 89.56 191 LEU A O 1
ATOM 1513 N N . GLY A 1 192 ? -0.260 -20.218 6.926 1.00 79.94 192 GLY A N 1
ATOM 1514 C CA . GLY A 1 192 ? -0.093 -21.621 7.314 1.00 79.94 192 GLY A CA 1
ATOM 1515 C C . GLY A 1 192 ? 0.891 -21.825 8.473 1.00 79.94 192 GLY A C 1
ATOM 1516 O O . GLY A 1 192 ? 1.482 -22.897 8.602 1.00 79.94 192 GLY A O 1
ATOM 1517 N N . VAL A 1 193 ? 1.109 -20.796 9.300 1.00 70.56 193 VAL A N 1
ATOM 1518 C CA . VAL A 1 193 ? 1.982 -20.832 10.486 1.00 70.56 193 VAL A CA 1
ATOM 1519 C C . VAL A 1 193 ? 1.179 -20.587 11.754 1.00 70.56 193 VAL A C 1
ATOM 1521 O O . VAL A 1 193 ? 0.297 -19.739 11.785 1.00 70.56 193 VAL A O 1
ATOM 1524 N N . ASN A 1 194 ? 1.538 -21.324 12.806 1.00 58.88 194 ASN A N 1
ATOM 1525 C CA . ASN A 1 194 ? 0.938 -21.222 14.134 1.00 58.88 194 ASN A CA 1
ATOM 1526 C C . ASN A 1 194 ? 1.348 -19.909 14.840 1.00 58.88 194 ASN A C 1
ATOM 1528 O O . ASN A 1 194 ? 2.477 -19.433 14.668 1.00 58.88 194 ASN A O 1
ATOM 1532 N N . SER A 1 195 ? 0.453 -19.372 15.673 1.00 52.31 195 SER A N 1
ATOM 1533 C CA . SER A 1 195 ? 0.492 -18.053 16.344 1.00 52.31 195 SER A CA 1
ATOM 1534 C C . SER A 1 195 ? 1.820 -17.662 17.009 1.00 52.31 195 SER A C 1
ATOM 1536 O O . SER A 1 195 ? 2.176 -16.484 17.039 1.00 52.31 195 SER A O 1
ATOM 1538 N N . SER A 1 196 ? 2.601 -18.628 17.499 1.00 50.25 196 SER A N 1
ATOM 1539 C CA . SER A 1 196 ? 3.854 -18.389 18.233 1.00 50.25 196 SER A CA 1
ATOM 1540 C C . SER A 1 196 ? 4.986 -17.757 17.412 1.00 50.25 196 SER A C 1
ATOM 1542 O O . SER A 1 196 ? 5.948 -17.267 17.997 1.00 50.25 196 SER A O 1
ATOM 1544 N N . LYS A 1 197 ? 4.891 -17.740 16.073 1.00 50.03 197 LYS A N 1
ATOM 1545 C CA . LYS A 1 197 ? 5.894 -17.118 15.183 1.00 50.03 197 LYS A CA 1
ATOM 1546 C C . LYS A 1 197 ? 5.523 -15.720 14.674 1.00 50.03 197 LYS A C 1
ATOM 1548 O O . LYS A 1 197 ? 6.366 -15.082 14.055 1.00 50.03 197 LYS A O 1
ATOM 1553 N N . LEU A 1 198 ? 4.285 -15.265 14.889 1.00 52.28 198 LEU A N 1
ATOM 1554 C CA . LEU A 1 198 ? 3.761 -14.012 14.318 1.00 52.28 198 LEU A CA 1
ATOM 1555 C C . LEU A 1 198 ? 3.783 -12.828 15.298 1.00 52.28 198 LEU A C 1
ATOM 1557 O O . LEU A 1 198 ? 3.625 -11.690 14.869 1.00 52.28 198 LEU A O 1
ATOM 1561 N N . ALA A 1 199 ? 3.974 -13.096 16.591 1.00 42.31 199 ALA A N 1
ATOM 1562 C CA . ALA A 1 199 ? 3.990 -12.099 17.665 1.00 42.31 199 ALA A CA 1
ATOM 1563 C C . ALA A 1 199 ? 5.409 -11.665 18.100 1.00 42.31 199 ALA A C 1
ATOM 1565 O O . ALA A 1 199 ? 5.544 -10.995 19.123 1.00 42.31 199 ALA A O 1
ATOM 1566 N N . GLY A 1 200 ? 6.446 -12.099 17.372 1.00 37.66 200 GLY A N 1
ATOM 1567 C CA . GLY A 1 200 ? 7.858 -11.813 17.658 1.00 37.66 200 GLY A CA 1
ATOM 1568 C C . GLY A 1 200 ? 8.415 -10.649 16.855 1.00 37.66 200 GLY A C 1
ATOM 1569 O O . GLY A 1 200 ? 8.007 -10.503 15.681 1.00 37.66 200 GLY A O 1
#

Foldseek 3Di:
DVVVVVVVVVVVVVVVVVVVLLVLLLVCLQALLLLVLQAPLDFSVLSSLLCVQQDALVVDPALVVSCVQLQLAFDWDDDPPDDTDTHGGRNPHDPSNVVSLLVSLLRLCPDDLRCVLVVQLVVVVVVVDDSSNSSSVSSSVVSRQVSCCNVQVHHRDDPPDDDPDSGDQSLVRRDDPVSSVSNQVSSCVRVVDDSVVRVD

Organism: NCBI:txid54121

Radius of gyration: 19.12 Å; chains: 1; bounding box: 44×53×57 Å

InterPro domains:
  IPR003346 Transposase IS116/IS110/IS902, C-terminal [PF02371] (35-109)
  IPR047650 Transposase IS110-like [PTHR33055] (2-159)

Secondary structure (DSSP, 8-state):
-HHHHHHHHHHHHHHHHHHHHHHHHHHHTTSGGGGGGGSTT--HHHHHHHHHHH--GGG-SSHHHHHHHTT-SEEEE--TTS--EEEEE---S-HHHHHHHHHHHHHHHH-SS-HHHHHHHHHHHTTT--HHHHHHHHHHHHHHHHHHHHHHT--S--TT--SS--PPPSGGG---HHHHHHHHHHHHHHH---GGGT--

pLDDT: mean 91.99, std 11.29, range [37.66, 98.62]

Sequence (200 aa):
ELLTMTIADYENANQKIELLRDKIENILVQNPGLLLLSAPEIGVVTAAEFSAEMGPVTQYDYAGQVIKTAGTNPLVKESGGKKARYGSISKQGNPQFRHIVYLIGRNLAIGKTNLYFKSYADRLRKKNKNSKKIYIAVGNKFIKVAFAMLRDHKLFDPPMWKGESLTSNIFDKIDSPENKEIALKTLENYLGVNSSKLAG